Protein AF-A0A077MF38-F1 (afdb_monomer)

Solvent-accessible surface area (backbone atoms only — not comparable to full-atom values): 16585 Å² total; per-residue (Å²): 137,89,87,83,50,56,51,98,85,64,51,77,48,98,66,79,72,38,63,48,71,58,69,74,100,58,89,32,69,46,67,56,93,76,39,80,47,72,80,42,61,47,78,42,36,35,29,48,36,43,97,89,46,70,54,72,79,40,83,44,74,42,70,71,81,86,46,86,64,47,46,37,72,49,67,93,79,56,77,48,60,45,74,28,56,74,94,39,66,48,75,45,70,49,84,80,48,52,71,51,36,20,24,81,86,68,47,80,48,87,77,91,60,74,47,78,46,60,42,57,92,50,48,46,69,57,94,53,40,36,37,36,52,55,67,46,78,36,35,37,31,42,32,41,88,93,50,62,30,54,78,44,72,30,41,32,39,53,41,76,33,45,41,40,59,44,48,85,85,24,44,86,49,84,65,48,75,44,48,42,65,40,77,44,70,42,81,85,64,76,48,59,37,94,89,50,43,73,72,49,36,24,72,57,80,70,83,74,85,73,96,66,95,72,83,87,78,96,73,81,66,49,51,33,38,60,38,75,40,75,75,81,81,81,87,80,91,84,85,84,90,82,91,88,82,88,76,85,68,84,73,78,68,84,75,71,70,40,66,54,46,72,75

Organism: NCBI:txid1193518

Foldseek 3Di:
DDDFDADPVRHTDPFDKAKDWDDDPDPFWDGDPSDIGGPDFDWTWMWIDTPNDIDDIDIDTDDDDWDWDAKAKDDPPPQLEAADAQQDKDKDFQVPIDMFIATPVRHTDDQPDKDKDKFDPQWDDDDRIIMGRDFDKIWIWMDRVPYIYDTDIHGYFYDKAKEAEDAVPWDHDDIDIDGAQDKDFFVVTFTDDPQWDFDAKAWDDDPDDDDDPDDDDDHPHTYIYTDIDGPDDDDDDDDDDDDDDDDPPPPPDDGDGDRIDTD

Structure (mmCIF, N/CA/C/O backbone):
data_AF-A0A077MF38-F1
#
_entry.id   AF-A0A077MF38-F1
#
loop_
_atom_site.group_PDB
_atom_site.id
_atom_site.type_symbol
_atom_site.label_atom_id
_atom_site.label_alt_id
_atom_site.label_comp_id
_atom_site.label_asym_id
_atom_site.label_entity_id
_atom_site.label_seq_id
_atom_site.pdbx_PDB_ins_code
_atom_site.Cartn_x
_atom_site.Cartn_y
_atom_site.Cartn_z
_atom_site.occupancy
_atom_site.B_iso_or_equiv
_atom_site.auth_seq_id
_atom_site.auth_comp_id
_atom_site.auth_asym_id
_atom_site.auth_atom_id
_atom_site.pdbx_PDB_model_num
ATOM 1 N N . MET A 1 1 ? 18.496 -9.555 -38.451 1.00 49.81 1 MET A N 1
ATOM 2 C CA . MET A 1 1 ? 18.050 -9.665 -39.856 1.00 49.81 1 MET A CA 1
ATOM 3 C C . MET A 1 1 ? 18.786 -10.825 -40.486 1.00 49.81 1 MET A C 1
ATOM 5 O O . MET A 1 1 ? 19.959 -10.991 -40.184 1.00 49.81 1 MET A O 1
ATOM 9 N N . HIS A 1 2 ? 18.107 -11.611 -41.314 1.00 53.41 2 HIS A N 1
ATOM 10 C CA . HIS A 1 2 ? 18.725 -12.654 -42.127 1.00 53.41 2 HIS A CA 1
ATOM 11 C C . HIS A 1 2 ? 18.764 -12.131 -43.565 1.00 53.41 2 HIS A C 1
ATOM 13 O O . HIS A 1 2 ? 17.714 -11.777 -44.099 1.00 53.41 2 HIS A O 1
ATOM 19 N N . ALA A 1 3 ? 19.952 -11.996 -44.152 1.00 58.69 3 ALA A N 1
ATOM 20 C CA . ALA A 1 3 ? 20.107 -11.600 -45.549 1.00 58.69 3 ALA A CA 1
ATOM 21 C C . ALA A 1 3 ? 20.375 -12.847 -46.390 1.00 58.69 3 ALA A C 1
ATOM 23 O O . ALA A 1 3 ? 21.130 -13.721 -45.973 1.00 58.69 3 ALA A O 1
ATOM 24 N N . VAL A 1 4 ? 19.740 -12.922 -47.556 1.00 66.62 4 VAL A N 1
ATOM 25 C CA . VAL A 1 4 ? 19.906 -14.012 -48.519 1.00 66.62 4 VAL A CA 1
ATOM 26 C C . VAL A 1 4 ? 20.393 -13.391 -49.822 1.00 66.62 4 VAL A C 1
ATOM 28 O O . VAL A 1 4 ? 19.801 -12.420 -50.291 1.00 66.62 4 VAL A O 1
ATOM 31 N N . ALA A 1 5 ? 21.485 -13.917 -50.372 1.00 65.31 5 ALA A N 1
ATOM 32 C CA . ALA A 1 5 ? 21.964 -13.559 -51.701 1.00 65.31 5 ALA A CA 1
ATOM 33 C C . ALA A 1 5 ? 21.451 -14.598 -52.699 1.00 65.31 5 ALA A C 1
ATOM 35 O O . ALA A 1 5 ? 21.546 -15.790 -52.418 1.00 65.31 5 ALA A O 1
ATOM 36 N N . SER A 1 6 ? 20.935 -14.157 -53.844 1.00 75.56 6 SER A N 1
ATOM 37 C CA . SER A 1 6 ? 20.492 -15.039 -54.927 1.00 75.56 6 SER A CA 1
ATOM 38 C C . SER A 1 6 ? 21.132 -14.628 -56.249 1.00 75.56 6 SER A C 1
ATOM 40 O O . SER A 1 6 ? 21.409 -13.446 -56.460 1.00 75.56 6 SER A O 1
ATOM 42 N N . ASP A 1 7 ? 21.371 -15.595 -57.132 1.00 70.50 7 ASP A N 1
ATOM 43 C CA . ASP A 1 7 ? 21.821 -15.330 -58.498 1.00 70.50 7 ASP A CA 1
ATOM 44 C C . ASP A 1 7 ? 20.666 -14.861 -59.410 1.00 70.50 7 ASP A C 1
ATOM 46 O O . ASP A 1 7 ? 19.518 -14.714 -58.981 1.00 70.50 7 ASP A O 1
ATOM 50 N N . LEU A 1 8 ? 20.960 -14.636 -60.697 1.00 67.19 8 LEU A N 1
ATOM 51 C CA . 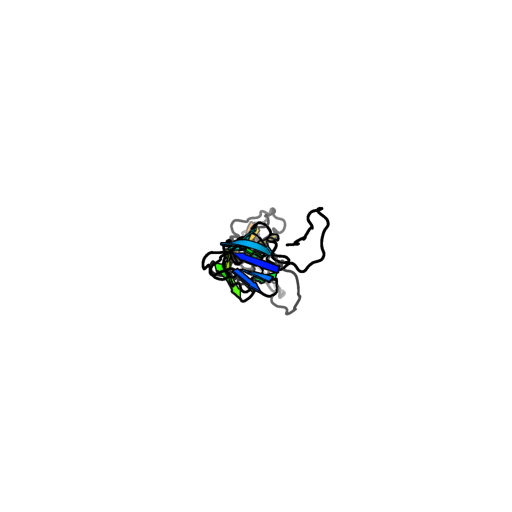LEU A 1 8 ? 19.981 -14.179 -61.696 1.00 67.19 8 LEU A CA 1
ATOM 52 C C . LEU A 1 8 ? 18.849 -15.188 -61.971 1.00 67.19 8 LEU A C 1
ATOM 54 O O . LEU A 1 8 ? 17.863 -14.833 -62.611 1.00 67.19 8 LEU A O 1
ATOM 58 N N . THR A 1 9 ? 18.983 -16.428 -61.500 1.00 70.12 9 THR A N 1
ATOM 59 C CA . THR A 1 9 ? 17.971 -17.489 -61.613 1.00 70.12 9 THR A CA 1
ATOM 60 C C . THR A 1 9 ? 17.141 -17.648 -60.336 1.00 70.12 9 THR A C 1
ATOM 62 O O . THR A 1 9 ? 16.179 -18.414 -60.318 1.00 70.12 9 THR A O 1
ATOM 65 N N . GLY A 1 10 ? 17.476 -16.902 -59.276 1.00 69.25 10 GLY A N 1
ATOM 66 C CA . GLY A 1 10 ? 16.799 -16.937 -57.980 1.00 69.25 10 GLY A CA 1
ATOM 67 C C . GLY A 1 10 ? 17.365 -17.970 -57.000 1.00 69.25 10 GLY A C 1
ATOM 68 O O . GLY A 1 10 ? 16.875 -18.057 -55.873 1.00 69.25 10 GLY A O 1
ATOM 69 N N . LEU A 1 11 ? 18.405 -18.719 -57.379 1.00 72.38 11 LEU A N 1
ATOM 70 C CA . LEU A 1 11 ? 19.053 -19.692 -56.499 1.00 72.38 11 LEU A CA 1
ATOM 71 C C . LEU A 1 11 ? 19.893 -18.978 -55.442 1.00 72.38 11 LEU A C 1
ATOM 73 O O . LEU A 1 11 ? 20.658 -18.069 -55.760 1.00 72.38 11 LEU A O 1
ATOM 77 N N . GLN A 1 12 ? 19.752 -19.394 -54.180 1.00 75.06 12 GLN A N 1
ATOM 78 C CA . GLN A 1 12 ? 20.529 -18.845 -53.073 1.00 75.06 12 GLN A CA 1
ATOM 79 C C . GLN A 1 12 ? 22.014 -19.180 -53.246 1.00 75.06 12 GLN A C 1
ATOM 81 O O . GLN A 1 12 ? 22.383 -20.334 -53.453 1.00 75.06 12 GLN A O 1
ATOM 86 N N . VAL A 1 13 ? 22.864 -18.169 -53.104 1.00 68.81 13 VAL A N 1
ATOM 87 C CA . VAL A 1 13 ? 24.317 -18.291 -53.192 1.00 68.81 13 VAL A CA 1
ATOM 88 C C . VAL A 1 13 ? 24.911 -18.117 -51.796 1.00 68.81 13 VAL A C 1
ATOM 90 O O . VAL A 1 13 ? 24.591 -17.159 -51.091 1.00 68.81 13 VAL A O 1
ATOM 93 N N . ASP A 1 14 ? 25.788 -19.037 -51.394 1.00 72.88 14 ASP A N 1
ATOM 94 C CA . ASP A 1 14 ? 26.503 -18.974 -50.117 1.00 72.88 14 ASP A CA 1
ATOM 95 C C . ASP A 1 14 ? 27.741 -18.071 -50.248 1.00 72.88 14 ASP A C 1
ATOM 97 O O . ASP A 1 14 ? 28.833 -18.511 -50.614 1.00 72.88 14 ASP A O 1
ATOM 101 N N . ARG A 1 15 ? 27.544 -16.761 -50.054 1.00 70.88 15 ARG A N 1
ATOM 102 C CA . ARG A 1 15 ? 28.607 -15.743 -50.084 1.00 70.88 15 ARG A CA 1
ATOM 103 C C . ARG A 1 15 ? 28.513 -14.800 -48.894 1.00 70.88 15 ARG A C 1
ATOM 105 O O . ARG A 1 15 ? 27.433 -14.549 -48.362 1.00 70.88 15 ARG A O 1
ATOM 112 N N . GLN A 1 16 ? 29.657 -14.243 -48.494 1.00 71.00 16 GLN A N 1
ATOM 113 C CA . GLN A 1 16 ? 29.735 -13.339 -47.351 1.00 71.00 16 GLN A CA 1
ATOM 114 C C . GLN A 1 16 ? 28.983 -12.032 -47.637 1.00 71.00 16 GLN A C 1
ATOM 116 O O . GLN A 1 16 ? 29.411 -11.199 -48.435 1.00 71.00 16 GLN A O 1
ATOM 121 N N . VAL A 1 17 ? 27.865 -11.840 -46.940 1.00 72.81 17 VAL A N 1
ATOM 122 C CA . VAL A 1 17 ? 27.103 -10.591 -46.966 1.00 72.81 17 VAL A CA 1
ATOM 123 C C . VAL A 1 17 ? 27.760 -9.573 -46.043 1.00 72.81 17 VAL A C 1
ATOM 125 O O . VAL A 1 17 ? 27.928 -9.841 -44.853 1.00 72.81 17 VAL A O 1
ATOM 128 N N . THR A 1 18 ? 28.090 -8.400 -46.584 1.00 75.38 18 THR A N 1
ATOM 129 C CA . THR A 1 18 ? 28.560 -7.233 -45.821 1.00 75.38 18 THR A CA 1
ATOM 130 C C . THR A 1 18 ? 27.462 -6.176 -45.726 1.00 75.38 18 THR A C 1
ATOM 132 O O . THR A 1 18 ? 26.627 -6.068 -46.620 1.00 75.38 18 THR A O 1
ATOM 135 N N . TRP A 1 19 ? 27.423 -5.387 -44.653 1.00 73.94 19 TRP A N 1
ATOM 136 C CA . TRP A 1 19 ? 26.438 -4.311 -44.491 1.00 73.94 19 TRP A CA 1
ATOM 137 C C . TRP A 1 19 ? 27.053 -2.928 -44.720 1.00 73.94 19 TRP A C 1
ATOM 139 O O . TRP A 1 19 ? 28.199 -2.667 -44.361 1.00 73.94 19 TRP A O 1
ATOM 149 N N . GLN A 1 20 ? 26.259 -2.016 -45.273 1.00 76.19 20 GLN A N 1
ATOM 150 C CA . GLN A 1 20 ? 26.540 -0.584 -45.325 1.00 76.19 20 GLN A CA 1
ATOM 151 C C . GLN A 1 20 ? 25.413 0.183 -44.629 1.00 76.19 20 GLN A C 1
ATOM 153 O O . GLN A 1 20 ? 24.241 -0.173 -44.759 1.00 76.19 20 GLN A O 1
ATOM 158 N N . ALA A 1 21 ? 25.766 1.256 -43.925 1.00 65.38 21 ALA A N 1
ATOM 159 C CA . ALA A 1 21 ? 24.822 2.243 -43.413 1.00 65.38 21 ALA A CA 1
ATOM 160 C C . ALA A 1 21 ? 24.967 3.546 -44.210 1.00 65.38 21 ALA A C 1
ATOM 162 O O . ALA A 1 21 ? 26.088 3.961 -44.503 1.00 65.38 21 ALA A O 1
ATOM 163 N N . GLN A 1 22 ? 23.847 4.185 -44.550 1.00 64.00 22 GLN A N 1
ATOM 164 C CA . GLN A 1 22 ? 23.818 5.554 -45.060 1.00 64.00 22 GLN A CA 1
ATOM 165 C C . GLN A 1 22 ? 23.230 6.475 -44.001 1.00 64.00 22 GLN A C 1
ATOM 167 O O . GLN A 1 22 ? 22.179 6.190 -43.433 1.00 64.00 22 GLN A O 1
ATOM 172 N N . GLU A 1 23 ? 23.847 7.641 -43.881 1.00 51.25 23 GLU A N 1
ATOM 173 C CA . GLU A 1 23 ? 23.154 8.923 -43.851 1.00 51.25 23 GLU A CA 1
ATOM 174 C C . GLU A 1 23 ? 24.184 9.990 -44.267 1.00 51.25 23 GLU A C 1
ATOM 176 O O . GLU A 1 23 ? 25.395 9.796 -44.156 1.00 51.25 23 GLU A O 1
ATOM 181 N N . LEU A 1 24 ? 23.724 11.123 -44.788 1.00 47.66 24 LEU A N 1
ATOM 182 C CA . LEU A 1 24 ? 24.470 12.390 -44.711 1.00 47.66 24 LEU A CA 1
ATOM 183 C C . LEU A 1 24 ? 25.119 12.527 -43.320 1.00 47.66 24 LEU A C 1
ATOM 185 O O . LEU A 1 24 ? 24.494 12.035 -42.399 1.00 47.66 24 LEU A O 1
ATOM 189 N N . PRO A 1 25 ? 26.277 13.189 -43.121 1.00 50.66 25 PRO A N 1
ATOM 190 C CA . PRO A 1 25 ? 27.076 13.159 -41.880 1.00 50.66 25 PRO A CA 1
ATOM 191 C C . PRO A 1 25 ? 26.229 13.103 -40.593 1.00 50.66 25 PRO A C 1
ATOM 193 O O . PRO A 1 25 ? 25.856 14.126 -40.025 1.00 50.66 25 PRO A O 1
ATOM 196 N N . SER A 1 26 ? 25.892 11.890 -40.157 1.00 50.62 26 SER A N 1
ATOM 197 C CA . SER A 1 26 ? 24.874 11.629 -39.144 1.00 50.62 26 SER A CA 1
ATOM 198 C C . SER A 1 26 ? 25.527 10.850 -38.026 1.00 50.62 26 SER A C 1
ATOM 200 O O . SER A 1 26 ? 25.924 9.687 -38.147 1.00 50.62 26 SER A O 1
ATOM 202 N N . THR A 1 27 ? 25.663 11.512 -36.900 1.00 69.38 27 THR A N 1
ATOM 203 C CA . THR A 1 27 ? 26.054 10.885 -35.652 1.00 69.38 27 THR A CA 1
ATOM 204 C C . THR A 1 27 ? 24.954 9.899 -35.234 1.00 69.38 27 THR A C 1
ATOM 206 O O . THR A 1 27 ? 23.809 10.301 -35.058 1.00 69.38 27 THR A O 1
ATOM 209 N N . GLY A 1 28 ? 25.252 8.601 -35.079 1.00 74.88 28 GLY A N 1
ATOM 210 C CA . GLY A 1 28 ? 24.252 7.676 -34.517 1.00 74.88 28 GLY A CA 1
ATOM 211 C C . GLY A 1 28 ? 24.214 6.235 -35.016 1.00 74.88 28 GLY A C 1
ATOM 212 O O . GLY A 1 28 ? 23.585 5.421 -34.344 1.00 74.88 28 GLY A O 1
ATOM 213 N N . ILE A 1 29 ? 24.858 5.893 -36.137 1.00 84.44 29 ILE A N 1
ATOM 214 C CA . ILE A 1 29 ? 24.908 4.520 -36.668 1.00 84.44 29 ILE A CA 1
ATOM 215 C C . ILE A 1 29 ? 26.329 4.145 -37.092 1.00 84.44 29 ILE A C 1
ATOM 217 O O . ILE A 1 29 ? 27.055 4.952 -37.666 1.00 84.44 29 ILE A O 1
ATOM 221 N N . GLN A 1 30 ? 26.738 2.916 -36.791 1.00 83.38 30 GLN A N 1
ATOM 222 C CA . GLN A 1 30 ? 28.034 2.363 -37.170 1.00 83.38 30 GLN A CA 1
ATOM 223 C C . GLN A 1 30 ? 27.857 0.950 -37.715 1.00 83.38 30 GLN A C 1
ATOM 225 O O . GLN A 1 30 ? 27.059 0.174 -37.187 1.00 83.38 30 GLN A O 1
ATOM 230 N N . VAL A 1 31 ? 28.634 0.610 -38.744 1.00 83.44 31 VAL A N 1
ATOM 231 C CA . VAL A 1 31 ? 28.798 -0.768 -39.208 1.00 83.44 31 VAL A CA 1
ATOM 232 C C . VAL A 1 31 ? 30.264 -1.133 -39.072 1.00 83.44 31 VAL A C 1
ATOM 234 O O . VAL A 1 31 ? 31.121 -0.529 -39.711 1.00 83.44 31 VAL A O 1
ATOM 237 N N . PHE A 1 32 ? 30.549 -2.100 -38.212 1.00 79.25 32 PHE A N 1
ATOM 238 C CA . PHE A 1 32 ? 31.891 -2.626 -37.995 1.00 79.25 32 PHE A CA 1
ATOM 239 C C . PHE A 1 32 ? 31.783 -4.136 -37.820 1.00 79.25 32 PHE A C 1
ATOM 241 O O . PHE A 1 32 ? 30.876 -4.593 -37.130 1.00 79.25 32 PHE A O 1
ATOM 248 N N . ASP A 1 33 ? 32.666 -4.898 -38.467 1.00 81.88 33 ASP A N 1
ATOM 249 C CA . ASP A 1 33 ? 32.675 -6.368 -38.402 1.00 81.88 33 ASP A CA 1
ATOM 250 C C . ASP A 1 33 ? 31.291 -6.997 -38.667 1.00 81.88 33 ASP A C 1
ATOM 252 O O . ASP A 1 33 ? 30.748 -7.778 -37.889 1.00 81.88 33 ASP A O 1
ATOM 256 N N . ASN A 1 34 ? 30.645 -6.543 -39.746 1.00 79.38 34 ASN A N 1
ATOM 257 C CA . ASN A 1 34 ? 29.298 -6.956 -40.151 1.00 79.38 34 ASN A CA 1
ATOM 258 C C . ASN A 1 34 ? 28.182 -6.738 -39.102 1.00 79.38 34 ASN A C 1
ATOM 260 O O . ASN A 1 34 ? 27.071 -7.251 -39.250 1.00 79.38 34 ASN A O 1
ATOM 264 N N . LYS A 1 35 ? 28.450 -5.951 -38.054 1.00 79.81 35 LYS A N 1
ATOM 265 C CA . LYS A 1 35 ? 27.518 -5.630 -36.976 1.00 79.81 35 LYS A CA 1
ATOM 266 C C . LYS A 1 35 ? 27.074 -4.178 -37.072 1.00 79.81 35 LYS A C 1
ATOM 268 O O . LYS A 1 35 ? 27.882 -3.253 -37.032 1.00 79.81 35 LYS A O 1
ATOM 273 N N . ILE A 1 36 ? 25.762 -3.987 -37.138 1.00 83.88 36 ILE A N 1
ATOM 274 C CA . ILE A 1 36 ? 25.131 -2.667 -37.120 1.00 83.88 36 ILE A CA 1
ATOM 275 C C . ILE A 1 36 ? 24.902 -2.261 -35.658 1.00 83.88 36 ILE A C 1
ATOM 277 O O . ILE A 1 36 ? 24.266 -2.995 -34.901 1.00 83.88 36 ILE A O 1
ATOM 281 N N . THR A 1 37 ? 25.417 -1.099 -35.256 1.00 83.94 37 THR A N 1
ATOM 282 C CA . THR A 1 37 ? 25.250 -0.528 -33.911 1.00 83.94 37 THR A CA 1
ATOM 283 C C . THR A 1 37 ? 24.635 0.863 -34.006 1.00 83.94 37 THR A C 1
ATOM 285 O O . THR A 1 37 ? 25.089 1.686 -34.797 1.00 83.94 37 THR A O 1
ATOM 288 N N . PHE A 1 38 ? 23.633 1.137 -33.170 1.00 84.56 38 PHE A N 1
ATOM 289 C CA . PHE A 1 38 ? 22.981 2.443 -33.069 1.00 84.56 38 PHE A CA 1
ATOM 290 C C . PHE A 1 38 ? 23.360 3.112 -31.744 1.00 84.56 38 PHE A C 1
ATOM 292 O O . PHE A 1 38 ? 23.225 2.507 -30.681 1.00 84.56 38 PHE A O 1
ATOM 299 N N . THR A 1 39 ? 23.822 4.357 -31.795 1.00 83.75 39 THR A N 1
ATOM 300 C CA . THR A 1 39 ? 24.206 5.168 -30.626 1.00 83.75 39 THR A CA 1
ATOM 301 C C . THR A 1 39 ? 23.249 6.335 -30.375 1.00 83.75 39 THR A C 1
ATOM 303 O O . THR A 1 39 ? 23.282 6.933 -29.299 1.00 83.75 39 THR A O 1
ATOM 306 N N . ALA A 1 40 ? 22.348 6.619 -31.319 1.00 81.81 40 ALA A N 1
ATOM 307 C CA . ALA A 1 40 ? 21.282 7.605 -31.185 1.00 81.81 40 ALA A CA 1
ATOM 308 C C . ALA A 1 40 ? 19.925 7.006 -31.583 1.00 81.81 40 ALA A C 1
ATOM 310 O O . ALA A 1 40 ? 19.848 6.060 -32.365 1.00 81.81 40 ALA A O 1
ATOM 311 N N . ARG A 1 41 ? 18.839 7.573 -31.042 1.00 84.56 41 ARG A N 1
ATOM 312 C CA . ARG A 1 41 ? 17.482 7.285 -31.530 1.00 84.56 41 ARG A CA 1
ATOM 313 C C . ARG A 1 41 ? 17.296 7.930 -32.903 1.00 84.56 41 ARG A C 1
ATOM 315 O O . ARG A 1 41 ? 17.764 9.048 -33.105 1.00 84.56 41 ARG A O 1
ATOM 322 N N . GLY A 1 42 ? 16.555 7.289 -33.791 1.00 83.25 42 GLY A N 1
ATOM 323 C CA . GLY A 1 42 ? 16.320 7.821 -35.131 1.00 83.25 42 GLY A CA 1
ATOM 324 C C . GLY A 1 42 ? 15.926 6.735 -36.114 1.00 83.25 42 GLY A C 1
ATOM 325 O O . GLY A 1 42 ? 15.899 5.555 -35.766 1.00 83.25 42 GLY A O 1
ATOM 326 N N . THR A 1 43 ? 15.612 7.146 -37.335 1.00 85.81 43 THR A N 1
ATOM 327 C CA . THR A 1 43 ? 15.421 6.230 -38.458 1.00 85.81 43 THR A CA 1
ATOM 328 C C . THR A 1 43 ? 16.658 6.303 -39.330 1.00 85.81 43 THR A C 1
ATOM 330 O O . THR A 1 43 ? 16.982 7.364 -39.841 1.00 85.81 43 THR A O 1
ATOM 333 N N . PHE A 1 44 ? 17.320 5.169 -39.503 1.00 86.00 44 PHE A N 1
ATOM 334 C CA . PHE A 1 44 ? 18.534 5.027 -40.292 1.00 86.00 44 PHE A CA 1
ATOM 335 C C . PHE A 1 44 ? 18.262 4.137 -41.497 1.00 86.00 44 PHE A C 1
ATOM 337 O O . PHE A 1 44 ? 17.313 3.353 -41.485 1.00 86.00 44 PHE A O 1
ATOM 344 N N . HIS A 1 45 ? 19.112 4.207 -42.515 1.00 86.12 45 HIS A N 1
ATOM 345 C CA . HIS A 1 45 ? 19.001 3.344 -43.687 1.00 86.12 45 HIS A CA 1
ATOM 346 C C . HIS A 1 45 ? 20.213 2.417 -43.774 1.00 86.12 45 HIS A C 1
ATOM 348 O O . HIS A 1 45 ? 21.360 2.855 -43.673 1.00 86.12 45 HIS A O 1
ATOM 354 N N . VAL A 1 46 ? 19.960 1.122 -43.959 1.00 86.81 46 VAL A N 1
ATOM 355 C CA . VAL A 1 46 ? 21.000 0.095 -44.118 1.00 86.81 46 VAL A CA 1
ATOM 356 C C . VAL A 1 46 ? 20.749 -0.726 -45.374 1.00 86.81 46 VAL A C 1
ATOM 358 O O . VAL A 1 46 ? 19.607 -0.879 -45.802 1.00 86.81 46 VAL A O 1
ATOM 361 N N . ARG A 1 47 ? 21.811 -1.263 -45.972 1.00 87.06 47 ARG A N 1
ATOM 362 C CA . ARG A 1 47 ? 21.719 -2.195 -47.101 1.00 87.06 47 ARG A CA 1
ATOM 363 C C . ARG A 1 47 ? 22.804 -3.257 -47.018 1.00 87.06 47 ARG A C 1
ATOM 365 O O . ARG A 1 47 ? 23.903 -2.993 -46.532 1.00 87.06 47 ARG A O 1
ATOM 372 N N . ALA A 1 48 ? 22.491 -4.441 -47.515 1.00 86.25 48 ALA A N 1
ATOM 373 C CA . ALA A 1 48 ? 23.445 -5.515 -47.746 1.00 86.25 48 ALA A CA 1
ATOM 374 C C . ALA A 1 48 ? 24.217 -5.298 -49.059 1.00 86.25 48 ALA A C 1
ATOM 376 O O . ALA A 1 48 ? 23.661 -4.765 -50.029 1.00 86.25 48 ALA A O 1
ATOM 377 N N . VAL A 1 49 ? 25.473 -5.746 -49.071 1.00 84.38 49 VAL A N 1
ATOM 378 C CA . VAL A 1 49 ? 26.416 -5.717 -50.192 1.00 84.38 49 VAL A CA 1
ATOM 379 C C . VAL A 1 49 ? 27.120 -7.068 -50.307 1.00 84.38 49 VAL A C 1
ATOM 381 O O . VAL A 1 49 ? 27.683 -7.566 -49.329 1.00 84.38 4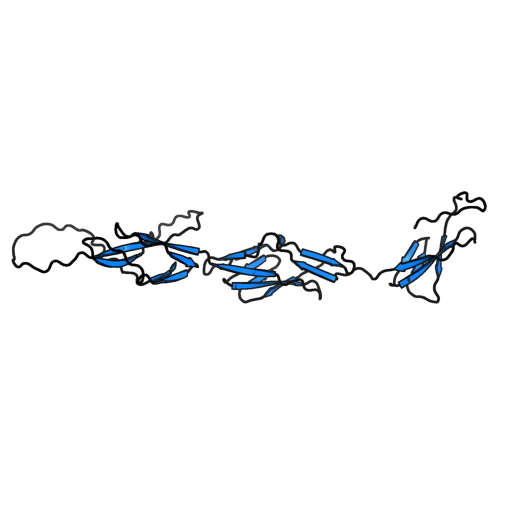9 VAL A O 1
ATOM 384 N N . VAL A 1 50 ? 27.105 -7.644 -51.509 1.00 84.00 50 VAL A N 1
ATOM 385 C CA . VAL A 1 50 ? 27.788 -8.902 -51.859 1.00 84.00 50 VAL A CA 1
ATOM 386 C C . VAL A 1 50 ? 28.496 -8.693 -53.188 1.00 84.00 50 VAL A C 1
ATOM 388 O O . VAL A 1 50 ? 27.836 -8.373 -54.169 1.00 84.00 50 VAL A O 1
ATOM 391 N N . ASP A 1 51 ? 29.822 -8.833 -53.232 1.00 81.19 51 ASP A N 1
ATOM 392 C CA . ASP A 1 51 ? 30.624 -8.722 -54.465 1.00 81.19 51 ASP A CA 1
ATOM 393 C C . ASP A 1 51 ? 30.321 -7.474 -55.326 1.00 81.19 51 ASP A C 1
ATOM 395 O O . ASP A 1 51 ? 30.307 -7.525 -56.553 1.00 81.19 51 ASP A O 1
ATOM 399 N N . GLY A 1 52 ? 30.031 -6.335 -54.686 1.00 79.00 52 GLY A N 1
ATOM 400 C CA . GLY A 1 52 ? 29.676 -5.087 -55.376 1.00 79.00 52 GLY A CA 1
ATOM 401 C C . GLY A 1 52 ? 28.217 -4.987 -55.842 1.00 79.00 52 GLY A C 1
ATOM 402 O O . GLY A 1 52 ? 27.826 -3.954 -56.382 1.00 79.00 52 GLY A O 1
ATOM 403 N N . VAL A 1 53 ? 27.395 -6.009 -55.592 1.00 82.50 53 VAL A N 1
ATOM 404 C CA . VAL A 1 53 ? 25.938 -5.982 -55.769 1.00 82.50 53 VAL A CA 1
ATOM 405 C C . VAL A 1 53 ? 25.283 -5.432 -54.506 1.00 82.50 53 VAL A C 1
ATOM 407 O O . VAL A 1 53 ? 25.554 -5.891 -53.396 1.00 82.50 53 VAL A O 1
ATOM 410 N N . TYR A 1 54 ? 24.400 -4.450 -54.681 1.00 85.88 54 TYR A N 1
ATOM 411 C CA . TYR A 1 54 ? 23.711 -3.757 -53.596 1.00 85.88 54 TYR A CA 1
ATOM 412 C C . TYR A 1 54 ? 22.245 -4.172 -53.531 1.00 85.88 54 TYR A C 1
ATOM 414 O O . TYR A 1 54 ? 21.538 -4.159 -54.537 1.00 85.88 54 TYR A O 1
ATOM 422 N N . SER A 1 55 ? 21.769 -4.461 -52.327 1.00 86.88 55 SER A N 1
ATOM 423 C CA . SER A 1 55 ? 20.328 -4.523 -52.059 1.00 86.88 55 SER A CA 1
ATOM 424 C C . SER A 1 55 ? 19.696 -3.118 -52.021 1.00 86.88 55 SER A C 1
ATOM 426 O O . SER A 1 55 ? 20.415 -2.116 -51.885 1.00 86.88 55 SER A O 1
ATOM 428 N N . PRO A 1 56 ? 18.353 -3.016 -52.104 1.00 88.44 56 PRO A N 1
ATOM 429 C CA . PRO A 1 56 ? 17.642 -1.789 -51.764 1.00 88.44 56 PRO A CA 1
ATOM 430 C C . PRO A 1 56 ? 17.949 -1.324 -50.335 1.00 88.44 56 PRO A C 1
ATOM 432 O O . PRO A 1 56 ? 18.236 -2.129 -49.448 1.00 88.44 56 PRO A O 1
ATOM 435 N N . TRP A 1 57 ? 17.840 -0.018 -50.097 1.00 86.69 57 TRP A N 1
ATOM 436 C CA . TRP A 1 57 ? 17.912 0.529 -48.745 1.00 86.69 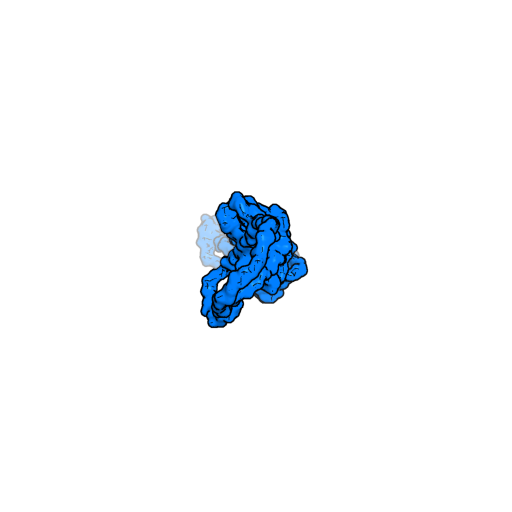57 TRP A CA 1
ATOM 437 C C . TRP A 1 57 ? 16.706 0.098 -47.915 1.00 86.69 57 TRP A C 1
ATOM 439 O O . TRP A 1 57 ? 15.562 0.195 -48.358 1.00 86.69 57 TRP A O 1
ATOM 449 N N . VAL A 1 58 ? 16.970 -0.320 -46.681 1.00 85.44 58 VAL A N 1
ATOM 450 C CA . VAL A 1 58 ? 15.954 -0.672 -45.690 1.00 85.44 58 VAL A CA 1
ATOM 451 C C . VAL A 1 58 ? 16.017 0.330 -44.545 1.00 85.44 58 VAL A C 1
ATOM 453 O O . VAL A 1 58 ? 17.085 0.567 -43.978 1.00 85.44 58 VAL A O 1
ATOM 456 N N . ALA A 1 59 ? 14.869 0.908 -44.197 1.00 86.12 59 ALA A N 1
ATOM 457 C CA . ALA A 1 59 ? 14.740 1.778 -43.036 1.00 86.12 59 ALA A CA 1
ATOM 458 C C . ALA A 1 59 ? 14.735 0.956 -41.735 1.00 86.12 59 ALA A C 1
ATOM 460 O O . ALA A 1 59 ? 14.023 -0.042 -41.615 1.00 86.12 59 ALA A O 1
ATOM 461 N N . VAL A 1 60 ? 15.507 1.397 -40.742 1.00 85.88 60 VAL A N 1
ATOM 462 C CA . VAL A 1 60 ? 15.597 0.798 -39.407 1.00 85.88 60 VAL A CA 1
ATOM 463 C C . VAL A 1 60 ? 15.454 1.889 -38.362 1.00 85.88 60 VAL A C 1
ATOM 465 O O . VAL A 1 60 ? 16.232 2.839 -38.333 1.00 85.88 60 VAL A O 1
ATOM 468 N N . THR A 1 61 ? 14.477 1.747 -37.473 1.00 85.50 61 THR A N 1
ATOM 469 C CA . THR A 1 61 ? 14.224 2.729 -36.417 1.00 85.50 61 THR A CA 1
ATOM 470 C C . THR A 1 61 ? 14.834 2.272 -35.096 1.00 85.50 61 THR A C 1
ATOM 472 O O . THR A 1 61 ? 14.388 1.293 -34.498 1.00 85.50 61 THR A O 1
ATOM 475 N N . ALA A 1 62 ? 15.833 3.006 -34.608 1.00 87.12 62 ALA A N 1
ATOM 476 C CA . ALA A 1 62 ? 16.356 2.846 -33.258 1.00 87.12 62 ALA A CA 1
ATOM 477 C C . ALA A 1 62 ? 15.486 3.636 -32.270 1.00 87.12 62 ALA A C 1
ATOM 479 O O . ALA A 1 62 ? 15.404 4.868 -32.323 1.00 87.12 62 ALA A O 1
ATOM 480 N N . LEU A 1 63 ? 14.828 2.923 -31.356 1.00 87.12 63 LEU A N 1
ATOM 481 C CA . LEU A 1 63 ? 13.987 3.529 -30.325 1.00 87.12 63 LEU A CA 1
ATOM 482 C C . LEU A 1 63 ? 14.833 4.138 -29.186 1.00 87.12 63 LEU A C 1
ATOM 484 O O . LEU A 1 63 ? 15.961 3.703 -28.947 1.00 87.12 63 LEU A O 1
ATOM 488 N N . PRO A 1 64 ? 14.307 5.145 -28.459 1.00 87.69 64 PRO A N 1
ATOM 489 C CA . PRO A 1 64 ? 14.954 5.674 -27.260 1.00 87.69 64 PRO A CA 1
ATOM 490 C C . PRO A 1 64 ? 15.399 4.589 -26.263 1.00 87.69 64 PRO A C 1
ATOM 492 O O . PRO A 1 64 ? 14.694 3.610 -26.026 1.00 87.69 64 PRO A O 1
ATOM 495 N N . LYS A 1 65 ? 16.542 4.806 -25.599 1.00 86.50 65 LYS A N 1
ATOM 496 C CA . LYS A 1 65 ? 17.020 3.923 -24.523 1.00 86.50 65 LYS A CA 1
ATOM 497 C C . LYS A 1 65 ? 15.935 3.736 -23.451 1.00 86.50 65 LYS A C 1
ATOM 499 O O . LYS A 1 65 ? 15.328 4.714 -23.006 1.00 86.50 65 LYS A O 1
ATOM 504 N N . ARG A 1 66 ? 15.705 2.487 -23.033 1.00 90.19 66 ARG A N 1
ATOM 505 C CA . ARG A 1 66 ? 14.731 2.124 -21.990 1.00 90.19 66 ARG A CA 1
ATOM 506 C C . ARG A 1 66 ? 15.077 2.804 -20.662 1.00 90.19 66 ARG A C 1
ATOM 508 O O . ARG A 1 66 ? 16.242 2.840 -20.262 1.00 90.19 66 ARG A O 1
ATOM 515 N N . ARG A 1 67 ? 14.070 3.367 -19.999 1.00 91.81 67 ARG A N 1
ATOM 516 C CA . ARG A 1 67 ? 14.158 3.991 -18.673 1.00 91.81 67 ARG A CA 1
ATOM 517 C C . ARG A 1 67 ? 12.860 3.757 -17.915 1.00 91.81 67 ARG A C 1
ATOM 519 O O . ARG A 1 67 ? 11.807 3.659 -18.536 1.00 91.81 67 ARG A O 1
ATOM 526 N N . LEU A 1 68 ? 12.919 3.750 -16.585 1.00 96.06 68 LEU A N 1
ATOM 527 C CA . LEU A 1 68 ? 11.717 3.691 -15.755 1.00 96.06 68 LEU A CA 1
ATOM 528 C C . LEU A 1 68 ? 10.756 4.830 -16.131 1.00 96.06 68 LEU A C 1
ATOM 530 O O . LEU A 1 68 ? 11.151 5.998 -16.144 1.00 96.06 68 LEU A O 1
ATOM 534 N N . ALA A 1 69 ? 9.507 4.485 -16.433 1.00 95.69 69 ALA A N 1
ATOM 535 C CA . ALA A 1 69 ? 8.473 5.447 -16.808 1.00 95.69 69 ALA A CA 1
ATOM 536 C C . ALA A 1 69 ? 7.244 5.376 -15.899 1.00 95.69 69 ALA A C 1
ATOM 538 O O . ALA A 1 69 ? 6.591 6.394 -15.684 1.00 95.69 69 ALA A O 1
ATOM 539 N N . SER A 1 70 ? 6.936 4.205 -15.337 1.00 96.94 70 SER A N 1
ATOM 540 C CA . SER A 1 70 ? 5.829 4.047 -14.393 1.00 96.94 70 SER A CA 1
ATOM 541 C C . SER A 1 70 ? 6.202 3.147 -13.222 1.00 96.94 70 SER A C 1
ATOM 543 O O . SER A 1 70 ? 6.984 2.206 -13.362 1.00 96.94 70 SER A O 1
ATOM 545 N N . LEU A 1 71 ? 5.623 3.460 -12.065 1.00 97.44 71 LEU A N 1
ATOM 546 C CA . LEU A 1 71 ? 5.799 2.739 -10.814 1.00 97.44 71 LEU A CA 1
ATOM 547 C C . LEU A 1 71 ? 4.438 2.613 -10.130 1.00 97.44 71 LEU A C 1
ATOM 549 O O . LEU A 1 71 ? 3.714 3.601 -10.008 1.00 97.44 71 LEU A O 1
ATOM 553 N N . ALA A 1 72 ? 4.090 1.420 -9.664 1.00 96.38 72 ALA A N 1
ATOM 554 C CA . ALA A 1 72 ? 2.838 1.168 -8.969 1.00 96.38 72 ALA A CA 1
ATOM 555 C C . ALA A 1 72 ? 3.035 0.176 -7.822 1.00 96.38 72 ALA A C 1
ATOM 557 O O . ALA A 1 72 ? 3.713 -0.836 -7.968 1.00 96.38 72 ALA A O 1
ATOM 558 N N . ILE A 1 73 ? 2.404 0.459 -6.688 1.00 94.94 73 ILE A N 1
ATOM 559 C CA . ILE A 1 73 ? 2.280 -0.456 -5.561 1.00 94.94 73 ILE A CA 1
ATOM 560 C C . ILE A 1 73 ? 0.912 -1.124 -5.654 1.00 94.94 73 ILE A C 1
ATOM 562 O O . ILE A 1 73 ? -0.115 -0.439 -5.719 1.00 94.94 73 ILE A O 1
ATOM 566 N N . THR A 1 74 ? 0.897 -2.451 -5.612 1.00 89.81 74 THR A N 1
ATOM 567 C CA . THR A 1 74 ? -0.329 -3.252 -5.597 1.00 89.81 74 THR A CA 1
ATOM 568 C C . THR A 1 74 ? -0.517 -3.849 -4.206 1.00 89.81 74 THR A C 1
ATOM 570 O O . THR A 1 74 ? 0.435 -4.356 -3.629 1.00 89.81 74 THR A O 1
ATOM 573 N N . ASP A 1 75 ? -1.737 -3.821 -3.666 1.00 82.44 75 ASP A N 1
ATOM 574 C CA . ASP A 1 75 ? -2.072 -4.450 -2.376 1.00 82.44 75 ASP A CA 1
ATOM 575 C C . ASP A 1 75 ? -3.172 -5.508 -2.556 1.00 82.44 75 ASP A C 1
ATOM 577 O O . ASP A 1 75 ? -4.333 -5.271 -2.205 1.00 82.44 75 ASP A O 1
ATOM 581 N N . PRO A 1 76 ? -2.854 -6.675 -3.148 1.00 75.06 76 PRO A N 1
ATOM 582 C CA . PRO A 1 76 ? -3.862 -7.708 -3.381 1.00 75.06 76 PRO A CA 1
ATOM 583 C C . PRO A 1 76 ? -4.346 -8.343 -2.067 1.00 75.06 76 PRO A C 1
ATOM 585 O O . PRO A 1 76 ? -5.479 -8.810 -1.970 1.00 75.06 76 PRO A O 1
ATOM 588 N N . VAL A 1 77 ? -3.497 -8.326 -1.040 1.00 71.81 77 VAL A N 1
ATOM 589 C CA . VAL A 1 77 ? -3.696 -9.014 0.241 1.00 71.81 77 VAL A CA 1
ATOM 590 C C . VAL A 1 77 ? -4.257 -8.109 1.345 1.00 71.81 77 VAL A C 1
ATOM 592 O O . VAL A 1 77 ? -4.524 -8.583 2.447 1.00 71.81 77 VAL A O 1
ATOM 595 N N . LYS A 1 78 ? -4.506 -6.822 1.059 1.00 75.94 78 LYS A N 1
ATOM 596 C CA . LYS A 1 78 ? -4.979 -5.809 2.022 1.00 75.94 78 LYS A CA 1
ATOM 597 C C . LYS A 1 78 ? -4.091 -5.724 3.270 1.00 75.94 78 LYS A C 1
ATOM 599 O O . LYS A 1 78 ? -4.604 -5.506 4.373 1.00 75.94 78 LYS A O 1
ATOM 604 N N . VAL A 1 79 ? -2.775 -5.890 3.109 1.00 73.12 79 VAL A N 1
ATOM 605 C CA . VAL A 1 79 ? -1.809 -5.950 4.229 1.00 73.12 79 VAL A CA 1
ATOM 606 C C . VAL A 1 79 ? -1.730 -4.645 5.015 1.00 73.12 79 VAL A C 1
ATOM 608 O O . VAL A 1 79 ? -1.275 -4.627 6.155 1.00 73.12 79 VAL A O 1
ATOM 611 N N . LEU A 1 80 ? -2.244 -3.546 4.463 1.00 88.62 80 LEU A N 1
ATOM 612 C CA . LEU A 1 80 ? -2.200 -2.229 5.095 1.00 88.62 80 LEU A CA 1
ATOM 613 C C . LEU A 1 80 ? -3.413 -1.910 5.976 1.00 88.62 80 LEU A C 1
ATOM 615 O O . LEU A 1 80 ? -3.690 -0.747 6.288 1.00 88.62 80 LEU A O 1
ATOM 619 N N . LYS A 1 81 ? -4.128 -2.946 6.423 1.00 91.12 81 LYS A N 1
ATOM 620 C CA . LYS A 1 81 ? -5.078 -2.858 7.535 1.00 91.12 81 LYS A CA 1
ATOM 621 C C . LYS A 1 81 ? -4.438 -3.419 8.796 1.00 91.12 81 LYS A C 1
ATOM 623 O O . LYS A 1 81 ? -4.263 -4.624 8.929 1.00 91.12 81 LYS A O 1
ATOM 628 N N . VAL A 1 82 ? -4.148 -2.540 9.746 1.00 92.06 82 VAL A N 1
ATOM 629 C CA . VAL A 1 82 ? -3.428 -2.888 10.973 1.00 92.06 82 VAL A CA 1
ATOM 630 C C . VAL A 1 82 ? -4.341 -2.711 12.181 1.00 92.06 82 VAL A C 1
ATOM 632 O O . VAL A 1 82 ? -5.126 -1.763 12.261 1.00 92.06 82 VAL A O 1
ATOM 635 N N . THR A 1 83 ? -4.243 -3.632 13.137 1.00 92.94 83 THR A N 1
ATOM 636 C CA . THR A 1 83 ? -4.943 -3.523 14.420 1.00 92.94 83 THR A CA 1
ATOM 637 C C . THR A 1 83 ? -3.924 -3.379 15.546 1.00 92.94 83 THR A C 1
ATOM 639 O O . THR A 1 83 ? -3.014 -4.190 15.670 1.00 92.94 83 THR A O 1
ATOM 642 N N . LEU A 1 84 ? -4.073 -2.338 16.360 1.00 92.94 84 LEU A N 1
ATOM 643 C CA . LEU A 1 84 ? -3.155 -1.943 17.424 1.00 92.94 84 LEU A CA 1
ATOM 644 C C . LEU A 1 84 ? -3.753 -2.226 18.803 1.00 92.94 84 LEU A C 1
ATOM 646 O O . LEU A 1 84 ? -4.958 -2.115 19.013 1.00 92.94 84 LEU A O 1
ATOM 650 N N . THR A 1 85 ? -2.896 -2.503 19.778 1.00 91.31 85 THR A N 1
ATOM 651 C CA . THR A 1 85 ? -3.245 -2.368 21.202 1.00 91.31 85 THR A CA 1
ATOM 652 C C . THR A 1 85 ? -2.885 -0.951 21.646 1.00 91.31 85 THR A C 1
ATOM 654 O O . THR A 1 85 ? -1.881 -0.405 21.187 1.00 91.31 85 THR A O 1
ATOM 657 N N . LYS A 1 86 ? -3.684 -0.317 22.512 1.00 88.06 86 LYS A N 1
ATOM 658 C CA . LYS A 1 86 ? -3.450 1.080 22.909 1.00 88.06 86 LYS A CA 1
ATOM 659 C C . LYS A 1 86 ? -2.058 1.243 23.529 1.00 88.06 86 LYS A C 1
ATOM 661 O O . LYS A 1 86 ? -1.670 0.482 24.412 1.00 88.06 86 LYS A O 1
ATOM 666 N N . GLY A 1 87 ? -1.318 2.251 23.061 1.00 89.19 87 GLY A N 1
ATOM 667 C CA . GLY A 1 87 ? 0.047 2.539 23.516 1.00 89.19 87 GLY A CA 1
ATOM 668 C C . GLY A 1 87 ? 1.114 1.570 22.994 1.00 89.19 87 GLY A C 1
ATOM 669 O O . GLY A 1 87 ? 2.257 1.641 23.435 1.00 89.19 87 GLY A O 1
ATOM 670 N N . ARG A 1 88 ? 0.768 0.658 22.077 1.00 92.69 88 ARG A N 1
ATOM 671 C CA . ARG A 1 88 ? 1.710 -0.236 21.395 1.00 92.69 88 ARG A CA 1
ATOM 672 C C . ARG A 1 88 ? 1.798 0.125 19.918 1.00 92.69 88 ARG A C 1
ATOM 674 O O . ARG A 1 88 ? 0.811 0.555 19.325 1.00 92.69 88 ARG A O 1
ATOM 681 N N . SER A 1 89 ? 2.968 -0.098 19.333 1.00 93.81 89 SER A N 1
ATOM 682 C CA . SER A 1 89 ? 3.163 -0.049 17.890 1.00 93.81 89 SER A CA 1
ATOM 683 C C . SER A 1 89 ? 2.895 -1.408 17.243 1.00 93.81 89 SER A C 1
ATOM 685 O O . SER A 1 89 ? 2.883 -2.444 17.913 1.00 93.81 89 SER A O 1
ATOM 687 N N . ALA A 1 90 ? 2.691 -1.397 15.931 1.00 94.19 90 ALA A N 1
ATOM 688 C CA . ALA A 1 90 ? 2.727 -2.586 15.090 1.00 94.19 90 ALA A CA 1
ATOM 689 C C . ALA A 1 90 ? 3.667 -2.358 13.912 1.00 94.19 90 ALA A C 1
ATOM 691 O O . ALA A 1 90 ? 3.893 -1.217 13.498 1.00 94.19 90 ALA A O 1
ATOM 692 N N . THR A 1 91 ? 4.183 -3.457 13.374 1.00 94.81 91 THR A N 1
ATOM 693 C CA . THR A 1 91 ? 5.065 -3.456 12.215 1.00 94.81 91 THR A CA 1
ATOM 694 C C . THR A 1 91 ? 4.468 -4.264 11.070 1.00 94.81 91 THR A C 1
ATOM 696 O O . THR A 1 91 ? 3.727 -5.222 11.293 1.00 94.81 91 THR A O 1
ATOM 699 N N . VAL A 1 92 ? 4.776 -3.859 9.839 1.00 93.38 92 VAL A N 1
ATOM 700 C CA . VAL A 1 92 ? 4.427 -4.581 8.610 1.00 93.38 92 VAL A CA 1
ATOM 701 C C . VAL A 1 92 ? 5.687 -4.707 7.765 1.00 93.38 92 VAL A C 1
ATOM 703 O O . VAL A 1 92 ? 6.398 -3.721 7.567 1.00 93.38 92 VAL A O 1
ATOM 706 N N . ASP A 1 93 ? 5.956 -5.915 7.278 1.00 93.31 93 ASP A N 1
ATOM 707 C CA . ASP A 1 93 ? 7.033 -6.162 6.324 1.00 93.31 93 ASP A CA 1
ATOM 708 C C . ASP A 1 93 ? 6.568 -5.807 4.905 1.00 93.31 93 ASP A C 1
ATOM 710 O O . ASP A 1 93 ? 5.652 -6.421 4.353 1.00 93.31 93 ASP A O 1
ATOM 714 N N . LEU A 1 94 ? 7.198 -4.791 4.320 1.00 93.12 94 LEU A N 1
ATOM 715 C CA . LEU A 1 94 ? 6.879 -4.280 2.992 1.00 93.12 94 LEU A CA 1
ATOM 716 C C . LEU A 1 94 ? 7.434 -5.157 1.862 1.00 93.12 94 LEU A C 1
ATOM 718 O O . LEU A 1 94 ? 7.048 -4.942 0.716 1.00 93.12 94 LEU A O 1
ATOM 722 N N . THR A 1 95 ? 8.279 -6.159 2.144 1.00 90.31 95 THR A N 1
ATOM 723 C CA . THR A 1 95 ? 8.723 -7.124 1.114 1.00 90.31 95 THR A CA 1
ATOM 724 C C . THR A 1 95 ? 7.561 -7.936 0.540 1.00 90.31 95 THR A C 1
ATOM 726 O O . THR A 1 95 ? 7.631 -8.416 -0.588 1.00 90.31 95 THR A O 1
ATOM 729 N N . GLN A 1 96 ? 6.467 -8.046 1.297 1.00 86.75 96 GLN A N 1
ATOM 730 C CA . GLN A 1 96 ? 5.256 -8.765 0.910 1.00 86.75 96 GLN A CA 1
ATOM 731 C C . GLN A 1 96 ? 4.318 -7.937 0.024 1.00 86.75 96 GLN A C 1
ATOM 733 O O . GLN A 1 96 ? 3.253 -8.422 -0.355 1.00 86.75 96 GLN A O 1
ATOM 738 N N . LEU A 1 97 ? 4.671 -6.683 -0.275 1.00 91.50 97 LEU A N 1
ATOM 739 C CA . LEU A 1 97 ? 3.840 -5.767 -1.041 1.00 91.50 97 LEU A CA 1
ATOM 740 C C . LEU A 1 97 ? 4.337 -5.693 -2.495 1.00 91.50 97 LEU A C 1
ATOM 742 O O . LEU A 1 97 ? 5.407 -5.133 -2.740 1.00 91.50 97 LEU A O 1
ATOM 746 N N . PRO A 1 98 ? 3.592 -6.239 -3.476 1.00 92.19 98 PRO A N 1
ATOM 747 C CA . PRO A 1 98 ? 4.036 -6.256 -4.862 1.00 92.19 98 PRO A CA 1
ATOM 748 C C . PRO A 1 98 ? 4.202 -4.852 -5.445 1.00 92.19 98 PRO A C 1
ATOM 750 O O . PRO A 1 98 ? 3.306 -4.004 -5.361 1.00 92.19 98 PRO A O 1
ATOM 753 N N . VAL A 1 99 ? 5.331 -4.640 -6.115 1.00 94.44 99 VAL A N 1
ATOM 754 C CA . VAL A 1 99 ? 5.640 -3.410 -6.844 1.00 94.44 99 VAL A CA 1
ATOM 755 C C . VAL A 1 99 ? 5.790 -3.744 -8.320 1.00 94.44 99 VAL A C 1
ATOM 757 O O . VAL A 1 99 ? 6.501 -4.672 -8.691 1.00 94.44 99 VAL A O 1
ATOM 760 N N . VAL A 1 100 ? 5.114 -2.973 -9.165 1.00 95.62 100 VAL A N 1
ATOM 761 C CA . VAL A 1 100 ? 5.199 -3.072 -10.620 1.00 95.62 100 VAL A CA 1
ATOM 762 C C . VAL A 1 100 ? 5.917 -1.836 -11.136 1.00 95.62 100 VAL A C 1
ATOM 764 O O . VAL A 1 100 ? 5.464 -0.711 -10.925 1.00 95.62 100 VAL A O 1
ATOM 767 N N . ALA A 1 101 ? 7.025 -2.051 -11.833 1.00 97.00 101 ALA A N 1
ATOM 768 C CA . ALA A 1 101 ? 7.792 -1.017 -12.503 1.00 97.00 101 ALA A CA 1
ATOM 769 C C . ALA A 1 101 ? 7.837 -1.324 -13.997 1.00 97.00 101 ALA A C 1
ATOM 771 O O . ALA A 1 101 ? 8.095 -2.462 -14.389 1.00 97.00 101 ALA A O 1
ATOM 772 N N . LYS A 1 102 ? 7.555 -0.318 -14.827 1.00 97.19 102 LYS A N 1
ATOM 773 C CA . LYS A 1 102 ? 7.591 -0.461 -16.286 1.00 97.19 102 LYS A CA 1
ATOM 774 C C . LYS A 1 102 ? 8.354 0.677 -16.930 1.00 97.19 102 LYS A C 1
ATOM 776 O O . LYS A 1 102 ? 8.345 1.810 -16.431 1.00 97.19 102 LYS A O 1
ATOM 781 N N . ASP A 1 103 ? 8.983 0.380 -18.052 1.00 96.06 103 ASP A N 1
ATOM 782 C CA . ASP A 1 103 ? 9.620 1.390 -18.880 1.00 96.06 103 ASP A CA 1
ATOM 783 C C . ASP A 1 103 ? 8.623 2.138 -19.780 1.00 96.06 103 ASP A C 1
ATOM 785 O O . ASP A 1 103 ? 7.406 1.952 -19.687 1.00 96.06 103 ASP A O 1
ATOM 789 N N . GLN A 1 104 ? 9.129 3.029 -20.637 1.00 94.5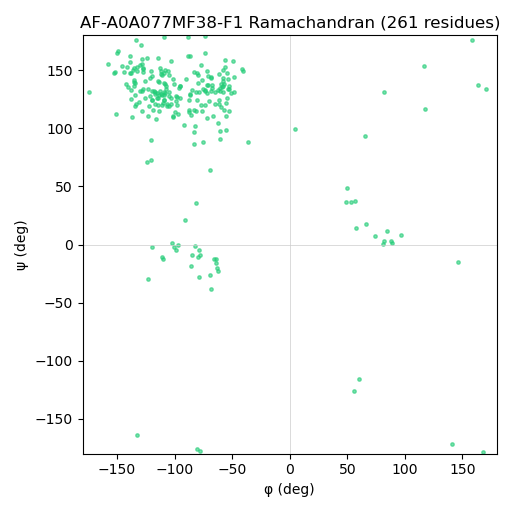6 104 GLN A N 1
ATOM 790 C CA . GLN A 1 104 ? 8.289 3.849 -21.514 1.00 94.56 104 GLN A CA 1
ATOM 791 C C . GLN A 1 104 ? 7.510 3.061 -22.580 1.00 94.56 104 GLN A C 1
ATOM 793 O O . GLN A 1 104 ? 6.633 3.639 -23.218 1.00 94.56 104 GLN A O 1
ATOM 798 N N . TYR A 1 105 ? 7.837 1.786 -22.797 1.00 93.75 105 TYR A N 1
ATOM 799 C CA . TYR A 1 105 ? 7.163 0.905 -23.752 1.00 93.75 105 TYR A CA 1
ATOM 800 C C . TYR A 1 105 ? 6.160 -0.029 -23.066 1.00 93.75 105 TYR A C 1
ATOM 802 O O . TYR A 1 105 ? 5.448 -0.764 -23.742 1.00 93.75 105 TYR A O 1
ATOM 810 N N . GLY A 1 106 ? 6.057 0.037 -21.734 1.00 94.94 106 GLY A N 1
ATOM 811 C CA . GLY A 1 106 ? 5.148 -0.786 -20.941 1.00 94.94 106 GLY A CA 1
ATOM 812 C C . GLY A 1 106 ? 5.731 -2.137 -20.527 1.00 94.94 106 GLY A C 1
ATOM 813 O O . GLY A 1 106 ? 5.029 -2.902 -19.857 1.00 94.94 106 GLY A O 1
ATOM 814 N N . ASP A 1 107 ? 6.994 -2.404 -20.860 1.00 95.38 107 ASP A N 1
ATOM 815 C CA . ASP A 1 107 ? 7.679 -3.634 -20.476 1.00 95.38 107 ASP A CA 1
ATOM 816 C C . ASP A 1 107 ? 8.174 -3.545 -19.021 1.00 95.38 107 ASP A C 1
ATOM 818 O O . ASP A 1 107 ? 8.557 -2.456 -18.571 1.00 95.38 107 ASP A O 1
ATOM 822 N N . PRO A 1 108 ? 8.175 -4.658 -18.263 1.00 96.25 108 PRO A N 1
ATOM 823 C CA . PRO A 1 108 ? 8.703 -4.685 -16.902 1.00 96.25 108 PRO A CA 1
ATOM 824 C C . PRO A 1 108 ? 10.173 -4.256 -16.833 1.00 96.25 108 PRO A C 1
ATOM 826 O O . PRO A 1 108 ? 10.970 -4.602 -17.704 1.00 96.25 108 PRO A O 1
ATOM 829 N N . VAL A 1 109 ? 10.539 -3.536 -15.771 1.00 94.75 109 VAL A N 1
ATOM 830 C CA . VAL A 1 109 ? 11.926 -3.135 -15.503 1.00 94.75 109 VAL A CA 1
ATOM 831 C C . VAL A 1 109 ? 12.288 -3.365 -14.040 1.00 94.75 109 VAL A C 1
ATOM 833 O O . VAL A 1 109 ? 11.492 -3.074 -13.146 1.00 94.75 109 VAL A O 1
ATOM 836 N N . ASP A 1 110 ? 13.506 -3.843 -13.796 1.00 90.81 110 ASP A N 1
ATOM 837 C CA . ASP A 1 110 ? 14.035 -3.995 -12.444 1.00 90.81 110 ASP A CA 1
ATOM 838 C C . ASP A 1 110 ? 14.343 -2.630 -11.817 1.00 90.81 110 ASP A C 1
ATOM 840 O O . ASP A 1 110 ? 14.908 -1.728 -12.444 1.00 90.81 110 ASP A O 1
ATOM 844 N N . LEU A 1 111 ? 13.981 -2.472 -10.544 1.00 89.38 111 LEU A N 1
ATOM 845 C CA . LEU A 1 111 ? 14.253 -1.255 -9.785 1.00 89.38 111 LEU A CA 1
ATOM 846 C C . LEU A 1 111 ? 15.634 -1.339 -9.135 1.00 89.38 111 LEU A C 1
ATOM 848 O O . LEU A 1 111 ? 15.845 -2.125 -8.217 1.00 89.38 111 LEU A O 1
ATOM 852 N N . ALA A 1 112 ? 16.560 -0.483 -9.571 1.00 79.69 112 ALA A N 1
ATOM 853 C CA . ALA A 1 112 ? 17.904 -0.420 -8.993 1.00 79.69 112 ALA A CA 1
ATOM 854 C C . ALA A 1 112 ? 17.910 0.127 -7.552 1.00 79.69 112 ALA A C 1
ATOM 856 O O . ALA A 1 112 ? 18.664 -0.342 -6.705 1.00 79.69 112 ALA A O 1
ATOM 857 N N . SER A 1 113 ? 17.075 1.129 -7.263 1.00 89.81 113 SER A N 1
ATOM 858 C CA . SER A 1 113 ? 16.875 1.662 -5.915 1.00 89.81 113 SER A CA 1
ATOM 859 C C . SER A 1 113 ? 15.483 2.272 -5.771 1.00 89.81 113 SER A C 1
ATOM 861 O O . SER A 1 113 ? 14.912 2.812 -6.726 1.00 89.81 113 SER A O 1
ATOM 863 N N . SER A 1 114 ? 14.920 2.179 -4.569 1.00 94.25 114 SER A N 1
ATOM 864 C CA . SER A 1 114 ? 13.618 2.760 -4.254 1.00 94.25 114 SER A CA 1
ATOM 865 C C . SER A 1 114 ? 13.509 3.124 -2.780 1.00 94.25 114 SER A C 1
ATOM 867 O O . SER A 1 114 ? 14.054 2.418 -1.932 1.00 94.25 114 SER A O 1
ATOM 869 N N . THR A 1 115 ? 12.750 4.173 -2.478 1.00 95.75 115 THR A N 1
ATOM 870 C CA . THR A 1 115 ? 12.552 4.675 -1.116 1.00 95.75 115 THR A CA 1
ATOM 871 C C . THR A 1 115 ? 11.068 4.756 -0.796 1.00 95.75 115 THR A C 1
ATOM 873 O O . THR A 1 115 ? 10.293 5.380 -1.523 1.00 95.75 115 THR A O 1
ATOM 876 N N . TRP A 1 116 ? 10.658 4.127 0.304 1.00 97.00 116 TRP A N 1
ATOM 877 C CA . TRP A 1 116 ? 9.295 4.242 0.813 1.00 97.00 116 TRP A CA 1
ATOM 878 C C . TRP A 1 116 ? 9.054 5.626 1.415 1.00 97.00 116 TRP A C 1
ATOM 880 O O . TRP A 1 116 ? 9.874 6.154 2.161 1.00 97.00 116 TRP A O 1
ATOM 890 N N . VAL A 1 117 ? 7.892 6.195 1.116 1.00 97.31 117 VAL A N 1
ATOM 891 C CA . VAL A 1 117 ? 7.472 7.530 1.535 1.00 97.31 117 VAL A CA 1
ATOM 892 C C . VAL A 1 117 ? 6.189 7.398 2.360 1.00 97.31 117 VAL A C 1
ATOM 894 O O . VAL A 1 117 ? 5.092 7.401 1.788 1.00 97.31 117 VAL A O 1
ATOM 897 N N . PRO A 1 118 ? 6.291 7.235 3.693 1.00 97.56 118 PRO A N 1
ATOM 898 C CA . PRO A 1 118 ? 5.133 7.270 4.579 1.00 97.56 118 PRO A CA 1
ATOM 899 C C . PRO A 1 118 ? 4.599 8.700 4.714 1.00 97.56 118 PRO A C 1
ATOM 901 O O . PRO A 1 118 ? 5.341 9.677 4.632 1.00 97.56 118 PRO A O 1
ATOM 904 N N . THR A 1 119 ? 3.296 8.848 4.927 1.00 97.31 119 THR A N 1
ATOM 905 C CA . THR A 1 119 ? 2.655 10.150 5.142 1.00 97.31 119 THR A CA 1
ATOM 906 C C . THR A 1 119 ? 1.622 10.067 6.262 1.00 97.31 119 THR A C 1
ATOM 908 O O . THR A 1 119 ? 0.684 9.267 6.208 1.00 97.31 119 THR A O 1
ATOM 911 N N . GLY A 1 120 ? 1.784 10.951 7.249 1.00 95.38 120 GLY A N 1
ATOM 912 C CA . GLY A 1 120 ? 0.921 11.112 8.420 1.00 95.38 120 GLY A CA 1
ATOM 913 C C . GLY A 1 120 ? 1.637 10.802 9.741 1.00 95.38 120 GLY A C 1
ATOM 914 O O . GLY A 1 120 ? 2.621 10.067 9.788 1.00 95.38 120 GLY A O 1
ATOM 915 N N . THR A 1 121 ? 1.159 11.404 10.829 1.00 93.31 121 THR A N 1
ATOM 916 C CA . THR A 1 121 ? 1.816 11.348 12.142 1.00 93.31 121 THR A CA 1
ATOM 917 C C . THR A 1 121 ? 1.647 9.979 12.806 1.00 93.31 121 THR A C 1
ATOM 919 O O . THR A 1 121 ? 0.538 9.528 13.085 1.00 93.31 121 THR A O 1
ATOM 922 N N . GLY A 1 122 ? 2.768 9.309 13.078 1.00 93.00 122 GLY A N 1
ATOM 923 C CA . GLY A 1 122 ? 2.784 7.958 13.649 1.00 93.00 122 GLY A CA 1
ATOM 924 C C . GLY A 1 122 ? 2.929 6.829 12.626 1.00 93.00 122 GLY A C 1
ATOM 925 O O . GLY A 1 122 ? 2.825 5.668 13.014 1.00 93.00 122 GLY A O 1
ATOM 926 N N . LEU A 1 123 ? 3.193 7.156 11.355 1.00 97.12 123 LEU A N 1
ATOM 927 C CA . LEU A 1 123 ? 3.641 6.214 10.331 1.00 97.12 123 LEU A CA 1
ATOM 928 C C . LEU A 1 123 ? 5.108 6.494 9.980 1.00 97.12 123 LEU A C 1
ATOM 930 O O . LEU A 1 123 ? 5.446 7.608 9.585 1.00 97.12 123 LEU A O 1
ATOM 934 N N . SER A 1 124 ? 5.976 5.492 10.084 1.00 97.25 124 SER A N 1
ATOM 935 C CA . SER A 1 124 ? 7.382 5.596 9.677 1.00 97.25 124 SER A CA 1
ATOM 936 C C . SER A 1 124 ? 7.843 4.330 8.962 1.00 97.25 124 SER A C 1
ATOM 938 O O . SER A 1 124 ? 7.253 3.265 9.130 1.00 97.25 124 SER A O 1
ATOM 940 N N . VAL A 1 125 ? 8.890 4.441 8.144 1.00 97.81 125 VAL A N 1
ATOM 941 C CA . VAL A 1 125 ? 9.521 3.293 7.481 1.00 97.81 125 VAL A CA 1
ATOM 942 C C . VAL A 1 125 ? 11.013 3.315 7.762 1.00 97.81 125 VAL A C 1
ATOM 944 O O . VAL A 1 125 ? 11.652 4.356 7.628 1.00 97.81 125 VAL A O 1
ATOM 947 N N . GLN A 1 126 ? 11.559 2.157 8.120 1.00 96.19 126 GLN A N 1
ATOM 948 C CA . GLN A 1 126 ? 12.995 1.926 8.209 1.00 96.19 126 GLN A CA 1
ATOM 949 C C . GLN A 1 126 ? 13.338 0.672 7.400 1.00 96.19 126 GLN A C 1
ATOM 951 O O . GLN A 1 126 ? 12.889 -0.427 7.727 1.00 96.19 126 GLN A O 1
ATOM 956 N N . GLY A 1 127 ? 14.104 0.840 6.318 1.00 92.25 127 GLY A N 1
ATOM 957 C CA . GLY A 1 127 ? 14.346 -0.233 5.350 1.00 92.25 127 GLY A CA 1
ATOM 958 C C . GLY A 1 127 ? 13.035 -0.707 4.717 1.00 92.25 127 GLY A C 1
ATOM 959 O O . GLY A 1 127 ? 12.355 0.066 4.044 1.00 92.25 127 GLY A O 1
ATOM 960 N N . THR A 1 128 ? 12.668 -1.963 4.966 1.00 92.56 128 THR A N 1
ATOM 961 C CA . THR A 1 128 ? 11.403 -2.574 4.522 1.00 92.56 128 THR A CA 1
ATOM 962 C C . THR A 1 128 ? 10.356 -2.666 5.630 1.00 92.56 128 THR A C 1
ATOM 964 O O . THR A 1 128 ? 9.262 -3.166 5.393 1.00 92.56 128 THR A O 1
ATOM 967 N N . THR A 1 129 ? 10.646 -2.179 6.837 1.00 95.19 129 THR A N 1
ATOM 968 C CA . THR A 1 129 ? 9.728 -2.290 7.973 1.00 95.19 129 THR A CA 1
ATOM 969 C C . THR A 1 129 ? 8.923 -1.008 8.126 1.00 95.19 129 THR A C 1
ATOM 971 O O . THR A 1 129 ? 9.453 0.037 8.511 1.00 95.19 129 THR A O 1
ATOM 974 N N . LEU A 1 130 ? 7.620 -1.095 7.867 1.00 96.56 130 LEU A N 1
ATOM 975 C CA . LEU A 1 130 ? 6.652 -0.054 8.202 1.00 96.56 130 LEU A CA 1
ATOM 976 C C . LEU A 1 130 ? 6.308 -0.153 9.687 1.00 96.56 130 LEU A C 1
ATOM 978 O O . LEU A 1 130 ? 5.962 -1.232 10.157 1.00 96.56 130 LEU A O 1
ATOM 982 N N . THR A 1 131 ? 6.345 0.959 10.413 1.00 97.19 131 THR A N 1
ATOM 983 C CA . THR A 1 131 ? 5.938 1.042 11.820 1.00 97.19 131 THR A CA 1
ATOM 984 C C . THR A 1 131 ? 4.763 1.998 11.972 1.00 97.19 131 THR A C 1
ATOM 986 O O . THR A 1 131 ? 4.788 3.117 11.461 1.00 97.19 131 THR A O 1
ATOM 989 N N . ILE A 1 132 ? 3.739 1.555 12.702 1.00 97.19 132 ILE A N 1
ATOM 990 C CA . ILE A 1 132 ? 2.543 2.330 13.024 1.00 97.19 132 ILE A CA 1
ATOM 991 C C . ILE A 1 132 ? 2.441 2.456 14.542 1.00 97.19 132 ILE A C 1
ATOM 993 O O . ILE A 1 132 ? 2.416 1.441 15.238 1.00 97.19 132 ILE A O 1
ATOM 997 N N . THR A 1 133 ? 2.357 3.677 15.068 1.00 96.69 133 THR A N 1
ATOM 998 C CA . THR A 1 133 ? 2.333 3.939 16.522 1.00 96.69 133 THR A CA 1
ATOM 999 C C . THR A 1 133 ? 0.987 4.431 17.051 1.00 96.69 133 THR A C 1
ATOM 1001 O O . THR A 1 133 ? 0.770 4.432 18.263 1.00 96.69 133 THR A O 1
ATOM 1004 N N . ALA A 1 134 ? 0.065 4.820 16.169 1.00 94.88 134 ALA A N 1
ATOM 1005 C CA . ALA A 1 134 ? -1.253 5.322 16.541 1.00 94.88 134 ALA A CA 1
ATOM 1006 C C . ALA A 1 134 ? -2.345 4.819 15.576 1.00 94.88 134 ALA A C 1
ATOM 1008 O O . ALA A 1 134 ? -2.059 4.516 14.417 1.00 94.88 134 ALA A O 1
ATOM 1009 N N . PRO A 1 135 ? -3.607 4.690 16.032 1.00 95.38 135 PRO A N 1
ATOM 1010 C CA . PRO A 1 135 ? -4.727 4.449 15.131 1.00 95.38 135 PRO A CA 1
ATOM 1011 C C . PRO A 1 135 ? -4.981 5.689 14.265 1.00 95.38 135 PRO A C 1
ATOM 1013 O O . PRO A 1 135 ? -4.891 6.818 14.742 1.00 95.38 135 PRO A O 1
ATOM 1016 N N . GLY A 1 136 ? -5.354 5.483 13.005 1.00 95.19 136 GLY A N 1
ATOM 1017 C CA . GLY A 1 136 ? -5.513 6.578 12.057 1.00 95.19 136 GLY A CA 1
ATOM 1018 C C . GLY A 1 136 ? -5.658 6.119 10.612 1.00 95.19 136 GLY A C 1
ATOM 1019 O O . GLY A 1 136 ? -5.682 4.923 10.304 1.00 95.19 136 GLY A O 1
ATOM 1020 N N . SER A 1 137 ? -5.779 7.103 9.724 1.00 95.56 137 SER A N 1
ATOM 1021 C CA . SER A 1 137 ? -5.685 6.909 8.277 1.00 95.56 137 SER A CA 1
ATOM 1022 C C . SER A 1 137 ? -4.412 7.577 7.779 1.00 95.56 137 SER A C 1
ATOM 1024 O O . SER A 1 137 ? -4.173 8.744 8.079 1.00 95.56 137 SER A O 1
ATOM 1026 N N . TYR A 1 138 ? -3.623 6.831 7.019 1.00 96.75 138 TYR A N 1
ATOM 1027 C CA . TYR A 1 138 ? -2.328 7.253 6.504 1.00 96.75 138 TYR A CA 1
ATOM 1028 C C . TYR A 1 138 ? -2.219 6.918 5.021 1.00 96.75 138 TYR A C 1
ATOM 1030 O O . TYR A 1 138 ? -3.094 6.263 4.444 1.00 96.75 138 TYR A O 1
ATOM 1038 N N . SER A 1 139 ? -1.112 7.326 4.411 1.00 95.75 139 SER A N 1
ATOM 1039 C CA . SER A 1 139 ? -0.760 6.874 3.070 1.00 95.75 139 SER A CA 1
ATOM 1040 C C . SER A 1 139 ? 0.704 6.485 2.968 1.00 95.75 139 SER A C 1
ATOM 1042 O O . SER A 1 139 ? 1.553 6.985 3.705 1.00 95.75 139 SER A O 1
ATOM 1044 N N . LEU A 1 140 ? 0.969 5.562 2.054 1.00 97.12 140 LEU A N 1
ATOM 1045 C CA . LEU A 1 140 ? 2.291 5.068 1.727 1.00 97.12 140 LEU A CA 1
ATOM 1046 C C . LEU A 1 140 ? 2.487 5.163 0.213 1.00 97.12 140 LEU A C 1
ATOM 1048 O O . LEU A 1 140 ? 1.629 4.740 -0.560 1.00 97.12 140 LEU A O 1
ATOM 1052 N N . SER A 1 141 ? 3.619 5.705 -0.212 1.00 96.88 141 SER A N 1
ATOM 1053 C CA . SER A 1 141 ? 4.058 5.672 -1.609 1.00 96.88 141 SER A CA 1
ATOM 1054 C C . SER A 1 141 ? 5.491 5.168 -1.696 1.00 96.88 141 SER A C 1
ATOM 1056 O O . SER A 1 141 ? 6.169 5.026 -0.683 1.00 96.88 141 SER A O 1
ATOM 1058 N N . LEU A 1 142 ? 5.958 4.923 -2.911 1.00 96.56 142 LEU A N 1
ATOM 1059 C CA . LEU A 1 142 ? 7.322 4.528 -3.223 1.00 96.56 142 LEU A CA 1
ATOM 1060 C C . LEU A 1 142 ? 7.880 5.502 -4.264 1.00 96.56 142 LEU A C 1
ATOM 1062 O O . LEU A 1 142 ? 7.156 5.914 -5.175 1.00 96.56 142 LEU A O 1
ATOM 1066 N N . THR A 1 143 ? 9.145 5.888 -4.136 1.00 96.38 143 THR A N 1
ATOM 1067 C CA . THR A 1 143 ? 9.853 6.681 -5.146 1.00 96.38 143 THR A CA 1
ATOM 1068 C C . THR A 1 143 ? 11.061 5.926 -5.676 1.00 96.38 143 THR A C 1
ATOM 1070 O O . THR A 1 143 ? 11.729 5.209 -4.936 1.00 96.38 143 THR A O 1
ATOM 1073 N N . SER A 1 144 ? 11.353 6.099 -6.962 1.00 96.12 144 SER A N 1
ATOM 1074 C CA . SER A 1 144 ? 12.608 5.679 -7.588 1.00 96.12 144 SER A CA 1
ATOM 1075 C C . SER A 1 144 ? 13.071 6.806 -8.509 1.00 96.12 144 SER A C 1
ATOM 1077 O O . SER A 1 144 ? 12.416 7.134 -9.503 1.00 96.12 144 SER A O 1
ATOM 1079 N N . GLY A 1 145 ? 14.150 7.487 -8.114 1.00 92.56 145 GLY A N 1
ATOM 1080 C CA . GLY A 1 145 ? 14.532 8.767 -8.711 1.00 92.56 145 GLY A CA 1
ATOM 1081 C C . GLY A 1 145 ? 13.390 9.789 -8.628 1.00 92.56 145 GLY A C 1
ATOM 1082 O O . GLY A 1 145 ? 12.844 10.035 -7.554 1.00 92.56 145 GLY A O 1
ATOM 1083 N N . ALA A 1 146 ? 13.016 10.365 -9.773 1.00 93.12 146 ALA A N 1
ATOM 1084 C CA . ALA A 1 146 ? 11.922 11.335 -9.878 1.00 93.12 146 ALA A CA 1
ATOM 1085 C C . ALA A 1 146 ? 10.524 10.697 -10.025 1.00 93.12 146 ALA A C 1
ATOM 1087 O O . ALA A 1 146 ? 9.521 11.406 -9.968 1.00 93.12 146 ALA A O 1
ATOM 1088 N N . ILE A 1 147 ? 10.434 9.379 -10.232 1.00 96.19 147 ILE A N 1
ATOM 1089 C CA . ILE A 1 147 ? 9.153 8.693 -10.430 1.00 96.19 147 ILE A CA 1
ATOM 1090 C C . ILE A 1 147 ? 8.571 8.309 -9.072 1.00 96.19 147 ILE A C 1
ATOM 1092 O O . ILE A 1 147 ? 9.236 7.670 -8.254 1.00 96.19 147 ILE A O 1
ATOM 1096 N N . ARG A 1 148 ? 7.308 8.677 -8.843 1.00 97.00 148 ARG A N 1
ATOM 1097 C CA . ARG A 1 148 ? 6.542 8.327 -7.643 1.00 97.00 148 ARG A CA 1
ATOM 1098 C C . ARG A 1 148 ? 5.397 7.394 -8.012 1.00 97.00 148 ARG A C 1
ATOM 1100 O O . ARG A 1 148 ? 4.744 7.587 -9.033 1.00 97.00 148 ARG A O 1
ATOM 1107 N N . SER A 1 149 ? 5.151 6.403 -7.166 1.00 97.75 149 SER A N 1
ATOM 1108 C CA . SER A 1 149 ? 4.032 5.480 -7.317 1.00 97.75 149 SER A CA 1
ATOM 1109 C C . SER A 1 149 ? 2.683 6.114 -6.966 1.00 97.75 149 SER A C 1
ATOM 1111 O O . SER A 1 149 ? 2.598 7.243 -6.474 1.00 97.75 149 SER A O 1
ATOM 1113 N N . ASN A 1 150 ? 1.614 5.325 -7.097 1.00 96.19 150 ASN A N 1
ATOM 1114 C CA . ASN A 1 150 ? 0.337 5.613 -6.448 1.00 96.19 150 ASN A CA 1
ATOM 1115 C C . ASN A 1 150 ? 0.478 5.769 -4.921 1.00 96.19 150 ASN A C 1
ATOM 1117 O O . ASN A 1 150 ? 1.426 5.290 -4.289 1.00 96.19 150 ASN A O 1
ATOM 1121 N N . SER A 1 151 ? -0.502 6.454 -4.335 1.00 95.12 151 SER A N 1
ATOM 1122 C CA . SER A 1 151 ? -0.693 6.550 -2.890 1.00 95.12 151 SER A CA 1
ATOM 1123 C C . SER A 1 151 ? -1.551 5.387 -2.416 1.00 95.12 151 SER A C 1
ATOM 1125 O O . SER A 1 151 ? -2.709 5.256 -2.815 1.00 95.12 151 SER A O 1
ATOM 1127 N N . LEU A 1 152 ? -0.973 4.523 -1.592 1.00 95.19 152 LEU A N 1
ATOM 1128 C CA . LEU A 1 152 ? -1.636 3.351 -1.057 1.00 95.19 152 LEU A CA 1
ATOM 1129 C C . LEU A 1 152 ? -2.148 3.655 0.363 1.00 95.19 152 LEU A C 1
ATOM 1131 O O . LEU A 1 152 ? -1.354 4.028 1.234 1.00 95.19 152 LEU A O 1
ATOM 1135 N N . PRO A 1 153 ? -3.464 3.554 0.623 1.00 94.44 153 PRO A N 1
ATOM 1136 C CA . PRO A 1 153 ? -4.025 3.910 1.917 1.00 94.44 153 PRO A CA 1
ATOM 1137 C C . PRO A 1 153 ? -3.682 2.863 2.980 1.00 94.44 153 PRO A C 1
ATOM 1139 O O . PRO A 1 153 ? -3.925 1.672 2.797 1.00 94.44 153 PRO A O 1
ATOM 1142 N N . VAL A 1 154 ? -3.216 3.330 4.136 1.00 95.81 154 VAL A N 1
ATOM 1143 C CA . VAL A 1 154 ? -2.992 2.503 5.327 1.00 95.81 154 VAL A CA 1
ATOM 1144 C C . VAL A 1 154 ? -4.041 2.873 6.367 1.00 95.81 154 VAL A C 1
ATOM 1146 O O . VAL A 1 154 ? -4.259 4.053 6.655 1.00 95.81 154 VAL A O 1
ATOM 1149 N N . ARG A 1 155 ? -4.711 1.876 6.946 1.00 94.56 155 ARG A N 1
ATOM 1150 C CA . ARG A 1 155 ? -5.717 2.087 7.994 1.00 94.56 155 ARG A CA 1
ATOM 1151 C C . ARG A 1 155 ? -5.332 1.324 9.246 1.00 94.56 155 ARG A C 1
ATOM 1153 O O . ARG A 1 155 ? -5.272 0.097 9.232 1.00 94.56 155 ARG A O 1
ATOM 1160 N N . ALA A 1 156 ? -5.139 2.056 10.334 1.00 95.81 156 ALA A N 1
ATOM 1161 C CA . ALA A 1 156 ? -4.856 1.490 11.640 1.00 95.81 156 ALA A CA 1
ATOM 1162 C C . ALA A 1 156 ? -6.042 1.705 12.582 1.00 95.81 156 ALA A C 1
ATOM 1164 O O . ALA A 1 156 ? -6.533 2.822 12.744 1.00 95.81 156 ALA A O 1
ATOM 1165 N N . THR A 1 157 ? -6.501 0.632 13.218 1.00 95.38 157 THR A N 1
ATOM 1166 C CA . THR A 1 157 ? -7.584 0.668 14.211 1.00 95.38 157 THR A CA 1
ATOM 1167 C C . THR A 1 157 ? -7.111 0.059 15.520 1.00 95.38 157 THR A C 1
ATOM 1169 O O . THR A 1 157 ? -6.123 -0.665 15.542 1.00 95.38 157 THR A O 1
ATOM 1172 N N . LEU A 1 158 ? -7.780 0.355 16.631 1.00 95.00 158 LEU A N 1
ATOM 1173 C CA . LEU A 1 158 ? -7.493 -0.326 17.894 1.00 95.00 158 LEU A CA 1
ATOM 1174 C C . LEU A 1 158 ? -8.246 -1.657 17.959 1.00 95.00 158 LEU A C 1
ATOM 1176 O O . LEU A 1 158 ? -9.364 -1.767 17.448 1.00 95.00 158 LEU A O 1
ATOM 1180 N N . VAL A 1 159 ? -7.659 -2.646 18.637 1.00 93.31 159 VAL A N 1
ATOM 1181 C CA . VAL A 1 159 ? -8.344 -3.897 18.975 1.00 93.31 159 VAL A CA 1
ATOM 1182 C C . VAL A 1 159 ? -9.645 -3.574 19.704 1.00 93.31 159 VAL A C 1
ATOM 1184 O O . VAL A 1 159 ? -9.722 -2.639 20.504 1.00 93.31 159 VAL A O 1
ATOM 1187 N N . LYS A 1 160 ? -10.692 -4.345 19.422 1.00 91.12 160 LYS A N 1
ATOM 1188 C CA . LYS A 1 160 ? -11.971 -4.202 20.116 1.00 91.12 160 LYS A CA 1
ATOM 1189 C C . LYS A 1 160 ? -11.933 -4.996 21.418 1.00 91.12 160 LYS A C 1
ATOM 1191 O O . LYS A 1 160 ? -11.538 -6.160 21.431 1.00 91.12 160 LYS A O 1
ATOM 1196 N N . ARG A 1 161 ? -12.366 -4.368 22.505 1.00 87.00 161 ARG A N 1
ATOM 1197 C CA . ARG A 1 161 ? -12.526 -4.965 23.831 1.00 87.00 161 ARG A CA 1
ATOM 1198 C C . ARG A 1 161 ? -14.004 -5.061 24.166 1.00 87.00 161 ARG A C 1
ATOM 1200 O O . ARG A 1 161 ? -14.791 -4.204 23.772 1.00 87.00 161 ARG A O 1
ATOM 1207 N N . GLN A 1 162 ? -14.366 -6.112 24.892 1.00 87.06 162 GLN A N 1
ATOM 1208 C CA . GLN A 1 162 ? -15.744 -6.369 25.295 1.00 87.06 162 GLN A CA 1
ATOM 1209 C C . GLN A 1 162 ? -15.868 -6.321 26.821 1.00 87.06 162 GLN A C 1
ATOM 1211 O O . GLN A 1 162 ? -15.118 -6.999 27.527 1.00 87.06 162 GLN A O 1
ATOM 1216 N N . LEU A 1 163 ? -16.846 -5.553 27.297 1.00 87.62 163 LEU A N 1
ATOM 1217 C CA . LEU A 1 163 ? -17.333 -5.537 28.670 1.00 87.62 163 LEU A CA 1
ATOM 1218 C C . LEU A 1 163 ? -18.602 -6.377 28.769 1.00 87.62 163 LEU A C 1
ATOM 1220 O O . LEU A 1 163 ? -19.546 -6.167 28.009 1.00 87.62 163 LEU A O 1
ATOM 1224 N N . ARG A 1 164 ? -18.624 -7.311 29.720 1.00 86.81 164 ARG A N 1
ATOM 1225 C CA . ARG A 1 164 ? -19.809 -8.110 30.052 1.00 86.81 164 ARG A CA 1
ATOM 1226 C C . ARG A 1 164 ? -20.334 -7.736 31.432 1.00 86.81 164 ARG A C 1
ATOM 1228 O O . ARG A 1 164 ? -19.551 -7.438 32.337 1.00 86.81 164 ARG A O 1
ATOM 1235 N N . PHE A 1 165 ? -21.649 -7.809 31.584 1.00 86.38 165 PHE A N 1
ATOM 1236 C CA . PHE A 1 165 ? -22.347 -7.521 32.829 1.00 86.38 165 PHE A CA 1
ATOM 1237 C C . PHE A 1 165 ? -22.836 -8.823 33.455 1.00 86.38 165 PHE A C 1
ATOM 1239 O O . PHE A 1 165 ? -23.609 -9.560 32.852 1.00 86.38 165 PHE A O 1
ATOM 1246 N N . ASN A 1 166 ? -22.391 -9.112 34.675 1.00 89.50 166 ASN A N 1
ATOM 1247 C CA . ASN A 1 166 ? -22.972 -10.169 35.492 1.00 89.50 166 ASN A CA 1
ATOM 1248 C C . ASN A 1 166 ? -24.065 -9.555 36.374 1.00 89.50 166 ASN A C 1
ATOM 1250 O O . ASN A 1 166 ? -23.770 -8.906 37.383 1.00 89.50 166 ASN A O 1
ATOM 1254 N N . THR A 1 167 ? -25.319 -9.763 35.978 1.00 88.75 167 THR A N 1
ATOM 1255 C CA . THR A 1 167 ? -26.515 -9.186 36.610 1.00 88.75 167 THR A CA 1
ATO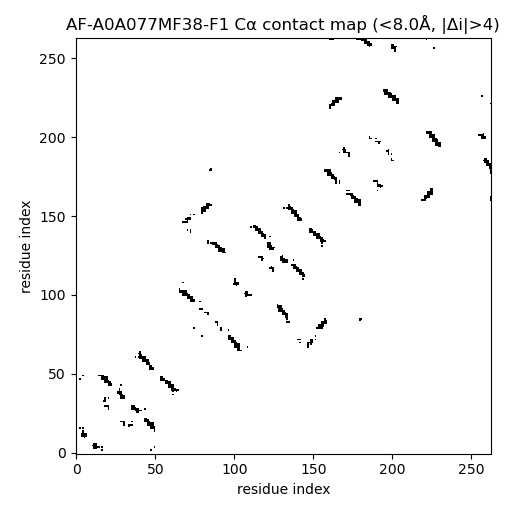M 1256 C C . THR A 1 167 ? -26.925 -9.914 37.889 1.00 88.75 167 THR A C 1
ATOM 1258 O O . THR A 1 167 ? -27.862 -9.486 38.559 1.00 88.75 167 THR A O 1
ATOM 1261 N N . GLY A 1 168 ? -26.249 -11.014 38.248 1.00 85.81 168 GLY A N 1
ATOM 1262 C CA . GLY A 1 168 ? -26.526 -11.765 39.471 1.00 85.81 168 GLY A CA 1
ATOM 1263 C C . GLY A 1 168 ? -27.978 -12.243 39.569 1.00 85.81 168 GLY A C 1
ATOM 1264 O O . GLY A 1 168 ? -28.556 -12.185 40.653 1.00 85.81 168 GLY A O 1
ATOM 1265 N N . GLY A 1 169 ? -28.579 -12.650 38.446 1.00 86.00 169 GLY A N 1
ATOM 1266 C CA . GLY A 1 169 ? -29.977 -13.091 38.370 1.00 86.00 169 GLY A CA 1
ATOM 1267 C C . GLY A 1 169 ? -31.009 -11.967 38.213 1.00 86.00 169 GLY A C 1
ATOM 1268 O O . GLY A 1 169 ? -32.195 -12.217 38.397 1.00 86.00 169 GLY A O 1
ATOM 1269 N N . GLY A 1 170 ? -30.581 -10.734 37.925 1.00 89.31 170 GLY A N 1
ATOM 1270 C CA . GLY A 1 170 ? -31.466 -9.673 37.432 1.00 89.31 170 GLY A CA 1
ATOM 1271 C C . GLY A 1 170 ? -31.594 -9.663 35.903 1.00 89.31 170 GLY A C 1
ATOM 1272 O O . GLY A 1 170 ? -30.944 -10.461 35.223 1.00 89.31 170 GLY A O 1
ATOM 1273 N N . THR A 1 171 ? -32.407 -8.742 35.373 1.00 93.12 171 THR A N 1
ATOM 1274 C CA . THR A 1 171 ? -32.609 -8.528 33.927 1.00 93.12 171 THR A CA 1
ATOM 1275 C C . THR A 1 171 ? -31.287 -8.448 33.164 1.00 93.12 171 THR A C 1
ATOM 1277 O O . THR A 1 171 ? -30.388 -7.711 33.565 1.00 93.12 171 THR A O 1
ATOM 1280 N N . GLU A 1 172 ? -31.169 -9.191 32.060 1.00 93.06 172 GLU A N 1
ATOM 1281 C CA . GLU A 1 172 ? -29.949 -9.241 31.251 1.00 93.06 172 GLU A CA 1
ATOM 1282 C C . GLU A 1 172 ? -29.559 -7.860 30.704 1.00 93.06 172 GLU A C 1
ATOM 1284 O O . GLU A 1 172 ? -30.397 -7.093 30.229 1.00 93.06 172 GLU A O 1
ATOM 1289 N N . VAL A 1 173 ? -28.258 -7.563 30.748 1.00 92.81 173 VAL A N 1
ATOM 1290 C CA . VAL A 1 173 ? -27.674 -6.353 30.165 1.00 92.81 173 VAL A CA 1
ATOM 1291 C C . VAL A 1 173 ? -26.712 -6.765 29.060 1.00 92.81 173 VAL A C 1
ATOM 1293 O O . VAL A 1 173 ? -25.734 -7.476 29.306 1.00 92.81 173 VAL A O 1
ATOM 1296 N N . ALA A 1 174 ? -26.981 -6.289 27.844 1.00 92.25 174 ALA A N 1
ATOM 1297 C CA . ALA A 1 174 ? -26.188 -6.619 26.669 1.00 92.25 174 ALA A CA 1
ATOM 1298 C C . ALA A 1 174 ? -24.702 -6.219 26.842 1.00 92.25 174 ALA A C 1
ATOM 1300 O O . ALA A 1 174 ? -24.404 -5.142 27.372 1.00 92.25 174 ALA A O 1
ATOM 1301 N N . PRO A 1 175 ? -23.745 -7.044 26.371 1.00 90.00 175 PRO A N 1
ATOM 1302 C CA . PRO A 1 175 ? -22.329 -6.694 26.389 1.00 90.00 175 PRO A CA 1
ATOM 1303 C C . PRO A 1 175 ? -22.009 -5.447 25.559 1.00 90.00 175 PRO A C 1
ATOM 1305 O O . PRO A 1 175 ? -22.558 -5.236 24.479 1.00 90.00 175 PRO A O 1
ATOM 1308 N N . VAL A 1 176 ? -21.019 -4.674 26.005 1.00 92.25 176 VAL A N 1
ATOM 1309 C CA . VAL A 1 176 ? -20.543 -3.467 25.314 1.00 92.25 176 VAL A CA 1
ATOM 1310 C C . VAL A 1 176 ? -19.212 -3.758 24.638 1.00 92.25 176 VAL A C 1
ATOM 1312 O O . VAL A 1 176 ? -18.280 -4.231 25.284 1.00 92.25 176 VAL A O 1
ATOM 1315 N N . THR A 1 177 ? -19.101 -3.456 23.343 1.00 92.94 177 THR A N 1
ATOM 1316 C CA . THR A 1 177 ? -17.851 -3.611 22.581 1.00 92.94 177 THR A CA 1
ATOM 1317 C C . THR A 1 177 ? -17.331 -2.251 22.138 1.00 92.94 177 THR A C 1
ATOM 1319 O O . THR A 1 177 ? -18.006 -1.547 21.393 1.00 92.94 177 THR A O 1
ATOM 1322 N N . VAL A 1 178 ? -16.121 -1.887 22.559 1.00 92.62 178 VAL A N 1
ATOM 1323 C CA . VAL A 1 178 ? -15.495 -0.592 22.238 1.00 92.62 178 VAL A CA 1
ATOM 1324 C C . VAL A 1 178 ? -14.010 -0.760 21.900 1.00 92.62 178 VAL A C 1
ATOM 1326 O O . VAL A 1 178 ? -13.426 -1.796 22.217 1.00 92.62 178 VAL A O 1
ATOM 1329 N N . PRO A 1 179 ? -13.376 0.227 21.243 1.00 93.06 179 PRO A N 1
ATOM 1330 C CA . PRO A 1 179 ? -11.930 0.228 21.043 1.00 93.06 179 PRO A CA 1
ATOM 1331 C C . PRO A 1 179 ? -11.152 0.163 22.364 1.00 93.06 179 PRO A C 1
ATOM 1333 O O . PRO A 1 179 ? -11.601 0.686 23.385 1.00 93.06 179 PRO A O 1
ATOM 1336 N N . ASP A 1 180 ? -9.968 -0.439 22.321 1.00 89.56 180 ASP A N 1
ATOM 1337 C CA . ASP A 1 180 ? -9.051 -0.524 23.456 1.00 89.56 180 ASP A CA 1
ATOM 1338 C C . ASP A 1 180 ? -8.756 0.848 24.082 1.00 89.56 180 ASP A C 1
ATOM 1340 O O . ASP A 1 180 ? -8.494 1.845 23.407 1.00 89.56 180 ASP A O 1
ATOM 1344 N N . GLY A 1 181 ? -8.821 0.907 25.402 1.00 87.56 181 GLY A N 1
ATOM 1345 C CA . GLY A 1 181 ? -8.662 2.087 26.236 1.00 87.56 181 GLY A CA 1
ATOM 1346 C C . GLY A 1 181 ? -9.738 3.154 26.096 1.00 87.56 181 GLY A C 1
ATOM 1347 O O . GLY A 1 181 ? -9.479 4.295 26.498 1.00 87.56 181 GLY A O 1
ATOM 1348 N N . LYS A 1 182 ? -10.905 2.827 25.527 1.00 91.44 182 LYS A N 1
ATOM 1349 C CA . LYS A 1 182 ? -12.093 3.688 25.557 1.00 91.44 182 LYS A CA 1
ATOM 1350 C C . LYS A 1 182 ? -12.749 3.625 26.943 1.00 91.44 182 LYS A C 1
ATOM 1352 O O . LYS A 1 182 ? -12.806 2.566 27.567 1.00 91.44 182 LYS A O 1
ATOM 1357 N N . ILE A 1 183 ? -13.249 4.770 27.408 1.00 88.75 183 ILE A N 1
ATOM 1358 C CA . ILE A 1 183 ? -14.046 4.884 28.636 1.00 88.75 183 ILE A CA 1
ATOM 1359 C C . ILE A 1 183 ? -15.495 4.491 28.330 1.00 88.75 183 ILE A C 1
ATOM 1361 O O . ILE A 1 183 ? -16.088 5.006 27.381 1.00 88.75 183 ILE A O 1
ATOM 1365 N N . VAL A 1 184 ? -16.059 3.615 29.158 1.00 89.44 184 VAL A N 1
ATOM 1366 C CA . VAL A 1 184 ? -17.480 3.260 29.182 1.00 89.44 184 VAL A CA 1
ATOM 1367 C C . VAL A 1 184 ? -18.093 3.803 30.469 1.00 89.44 184 VAL A C 1
ATOM 1369 O O . VAL A 1 184 ? -17.666 3.432 31.563 1.00 89.44 184 VAL A O 1
ATOM 1372 N N . TRP A 1 185 ? -19.095 4.672 30.342 1.00 90.56 185 TRP A N 1
ATOM 1373 C CA . TRP A 1 185 ? -19.873 5.186 31.471 1.00 90.56 185 TRP A CA 1
ATOM 1374 C C . TRP A 1 185 ? -20.866 4.125 31.937 1.00 90.56 185 TRP A C 1
ATOM 1376 O O . TRP A 1 185 ? -21.701 3.685 31.157 1.00 90.56 185 TRP A O 1
ATOM 1386 N N . LEU A 1 186 ? -20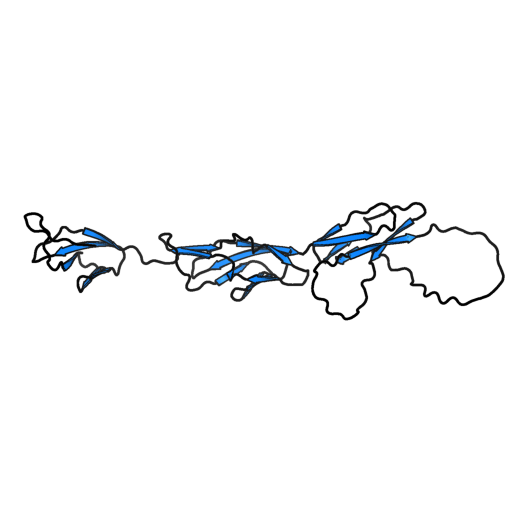.771 3.690 33.194 1.00 88.19 186 LEU A N 1
ATOM 1387 C CA . LEU A 1 186 ? -21.554 2.549 33.682 1.00 88.19 186 LEU A CA 1
ATOM 1388 C C . LEU A 1 186 ? -22.951 2.938 34.179 1.00 88.19 186 LEU A C 1
ATOM 1390 O O . LEU A 1 186 ? -23.819 2.077 34.265 1.00 88.19 186 LEU A O 1
ATOM 1394 N N . GLY A 1 187 ? -23.183 4.220 34.478 1.00 85.88 187 GLY A N 1
ATOM 1395 C CA . GLY A 1 187 ? -24.459 4.709 35.015 1.00 85.88 187 GLY A CA 1
ATOM 1396 C C . GLY A 1 187 ? -25.656 4.536 34.074 1.00 85.88 187 GLY A C 1
ATOM 1397 O O . GLY A 1 187 ? -26.790 4.510 34.537 1.00 85.88 187 GLY A O 1
ATOM 1398 N N . THR A 1 188 ? -25.420 4.369 32.770 1.00 88.19 188 THR A N 1
ATOM 1399 C CA . THR A 1 188 ? -26.477 4.119 31.775 1.00 88.19 188 THR A CA 1
ATOM 1400 C C . THR A 1 188 ? -26.947 2.666 31.744 1.00 88.19 188 THR A C 1
ATOM 1402 O O . THR A 1 188 ? -27.932 2.359 31.081 1.00 88.19 188 THR A O 1
ATOM 1405 N N . TYR A 1 189 ? -26.244 1.759 32.425 1.00 90.88 189 TYR A N 1
ATOM 1406 C CA . TYR A 1 189 ? -26.555 0.334 32.446 1.00 90.88 189 TYR A CA 1
ATOM 1407 C C . TYR A 1 189 ? -27.146 -0.020 33.807 1.00 90.88 189 TYR A C 1
ATOM 1409 O O . TYR A 1 189 ? -26.485 0.131 34.833 1.00 90.88 189 TYR A O 1
ATOM 1417 N N . THR A 1 190 ? -28.380 -0.511 33.825 1.00 91.12 190 THR A N 1
ATOM 1418 C CA . THR A 1 190 ? -29.072 -0.927 35.051 1.00 91.12 190 THR A CA 1
ATOM 1419 C C . THR A 1 190 ? -29.626 -2.335 34.882 1.00 91.12 190 THR A C 1
ATOM 1421 O O . THR A 1 190 ? -29.762 -2.833 33.769 1.00 91.12 190 THR A O 1
ATOM 1424 N N . THR A 1 191 ? -29.907 -3.001 35.996 1.00 91.25 191 THR A N 1
ATOM 1425 C CA . THR A 1 191 ? -30.560 -4.312 36.025 1.00 91.25 191 THR A CA 1
ATOM 1426 C C . THR A 1 191 ? -31.593 -4.302 37.140 1.00 91.25 191 THR A C 1
ATOM 1428 O O . THR A 1 191 ? -31.369 -3.687 38.182 1.00 91.25 191 THR A O 1
ATOM 1431 N N . THR A 1 192 ? -32.694 -5.025 36.967 1.00 91.00 192 THR A N 1
ATOM 1432 C CA . THR A 1 192 ? -33.729 -5.163 37.997 1.00 91.00 192 THR A CA 1
ATOM 1433 C C . THR A 1 192 ? -33.748 -6.596 38.502 1.00 91.00 192 THR A C 1
ATOM 1435 O O . THR A 1 192 ? -33.733 -7.537 37.714 1.00 91.00 192 THR A O 1
ATOM 1438 N N . ARG A 1 193 ? -33.765 -6.775 39.825 1.00 90.06 193 ARG A N 1
ATOM 1439 C CA . ARG A 1 193 ? -33.943 -8.078 40.472 1.00 90.06 193 ARG A CA 1
ATOM 1440 C C . ARG A 1 193 ? -34.982 -7.923 41.589 1.00 90.06 193 ARG A C 1
ATOM 1442 O O . ARG A 1 193 ? -34.754 -7.103 42.478 1.00 90.06 193 ARG A O 1
ATOM 1449 N N . PRO A 1 194 ? -36.107 -8.660 41.567 1.00 86.44 194 PRO A N 1
ATOM 1450 C CA . PRO A 1 194 ? -37.134 -8.550 42.603 1.00 86.44 194 PRO A CA 1
ATOM 1451 C C . PRO A 1 194 ? -36.562 -8.725 44.017 1.00 86.44 194 PRO A C 1
ATOM 1453 O O . PRO A 1 194 ? -35.743 -9.612 44.248 1.00 86.44 194 PRO A O 1
ATOM 1456 N N . GLY A 1 195 ? -36.983 -7.870 44.955 1.00 87.06 195 GLY A N 1
ATOM 1457 C CA . GLY A 1 195 ? -36.502 -7.873 46.346 1.00 87.06 195 GLY A CA 1
ATOM 1458 C C . GLY A 1 195 ? -35.169 -7.148 46.580 1.00 87.06 195 GLY A C 1
ATOM 1459 O O . GLY A 1 195 ? -34.676 -7.133 47.708 1.00 87.06 195 GLY A O 1
ATOM 1460 N N . TYR A 1 196 ? -34.598 -6.526 45.546 1.00 82.94 196 TYR A N 1
ATOM 1461 C CA . TYR A 1 196 ? -33.295 -5.876 45.606 1.00 82.94 196 TYR A CA 1
ATOM 1462 C C . TYR A 1 196 ? -33.290 -4.507 44.922 1.00 82.94 196 TYR A C 1
ATOM 1464 O O . TYR A 1 196 ? -33.994 -4.283 43.940 1.00 82.94 196 TYR A O 1
ATOM 1472 N N . ILE A 1 197 ? -32.439 -3.604 45.415 1.00 84.56 197 ILE A N 1
ATOM 1473 C CA . ILE A 1 197 ? -32.203 -2.297 44.794 1.00 84.56 197 ILE A CA 1
ATOM 1474 C C . ILE A 1 197 ? -30.868 -2.355 44.053 1.00 84.56 197 ILE A C 1
ATOM 1476 O O . ILE A 1 197 ? -29.833 -2.707 44.632 1.00 84.56 197 ILE A O 1
ATOM 1480 N N . PHE A 1 198 ? -30.883 -2.010 42.765 1.00 85.00 198 PHE A N 1
ATOM 1481 C CA . PHE A 1 198 ? -29.659 -1.821 41.996 1.00 85.00 198 PHE A CA 1
ATOM 1482 C C . PHE A 1 198 ? -28.948 -0.564 42.481 1.00 85.00 198 PHE A C 1
ATOM 1484 O O . PHE A 1 198 ? -29.521 0.522 42.478 1.00 85.00 198 PHE A O 1
ATOM 1491 N N . THR A 1 199 ? -27.691 -0.707 42.895 1.00 82.06 199 THR A N 1
ATOM 1492 C CA . THR A 1 199 ? -26.936 0.420 43.456 1.00 82.06 199 THR A CA 1
ATOM 1493 C C . THR A 1 199 ? -25.672 0.775 42.674 1.00 82.06 199 THR A C 1
ATOM 1495 O O . THR A 1 199 ? -24.998 1.748 43.014 1.00 82.06 199 THR A O 1
ATOM 1498 N N . GLY A 1 200 ? -25.357 0.026 41.614 1.00 85.44 200 GLY A N 1
ATOM 1499 C CA . GLY A 1 200 ? -24.238 0.288 40.711 1.00 85.44 200 GLY A CA 1
ATOM 1500 C C . GLY A 1 200 ? -23.513 -0.981 40.264 1.00 85.44 200 GLY A C 1
ATOM 1501 O O . GLY A 1 200 ? -23.930 -2.102 40.555 1.00 85.44 200 GLY A O 1
ATOM 1502 N N . TRP A 1 201 ? -22.387 -0.791 39.580 1.00 86.00 201 TRP A N 1
ATOM 1503 C CA . TRP A 1 201 ? -21.484 -1.858 39.140 1.00 86.00 201 TRP A CA 1
ATOM 1504 C C . TRP A 1 201 ? -20.147 -1.769 39.881 1.00 86.00 201 TRP A C 1
ATOM 1506 O O . TRP A 1 201 ? -19.717 -0.679 40.256 1.00 86.00 201 TRP A O 1
ATOM 1516 N N . TYR A 1 202 ? -19.455 -2.892 40.055 1.00 79.94 202 TYR A N 1
ATOM 1517 C CA . TYR A 1 202 ? -18.048 -2.924 40.466 1.00 79.94 202 TYR A CA 1
ATOM 1518 C C . TYR A 1 202 ? -17.229 -3.784 39.500 1.00 79.94 202 TYR A C 1
ATOM 1520 O O . TYR A 1 202 ? -17.752 -4.714 38.877 1.00 79.94 202 TYR A O 1
ATOM 1528 N N . ALA A 1 203 ? -15.939 -3.472 39.352 1.00 72.12 203 ALA A N 1
ATOM 1529 C CA . ALA A 1 203 ? -15.023 -4.335 38.612 1.00 72.12 203 ALA A CA 1
ATOM 1530 C C . ALA A 1 203 ? -14.847 -5.632 39.389 1.00 72.12 203 ALA A C 1
ATOM 1532 O O . ALA A 1 203 ? -14.656 -5.612 40.611 1.00 72.12 203 ALA A O 1
ATOM 1533 N N . ASP A 1 204 ? -14.863 -6.761 38.686 1.00 64.06 204 ASP A N 1
ATOM 1534 C CA . ASP A 1 204 ? -14.303 -7.957 39.286 1.00 64.06 204 ASP A CA 1
ATOM 1535 C C . ASP A 1 204 ? -12.836 -7.681 39.634 1.00 64.06 204 ASP A C 1
ATOM 1537 O O . ASP A 1 204 ? -12.122 -7.036 38.858 1.00 64.06 204 ASP A O 1
ATOM 1541 N N . ALA A 1 205 ? -12.406 -8.094 40.827 1.00 49.12 205 ALA A N 1
ATOM 1542 C CA . ALA A 1 205 ? -11.017 -7.905 41.217 1.00 49.12 205 ALA A CA 1
ATOM 1543 C C . ALA A 1 205 ? -10.167 -8.657 4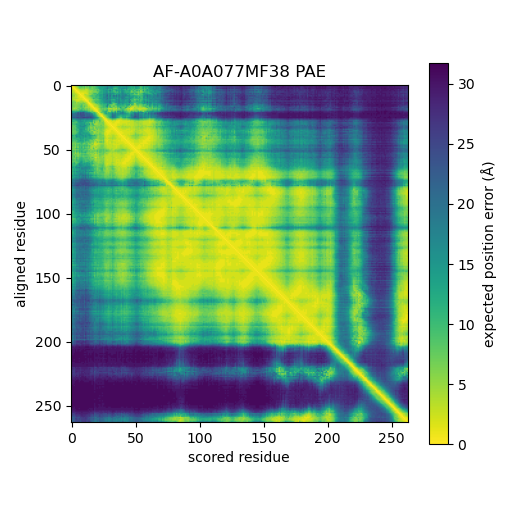0.192 1.00 49.12 205 ALA A C 1
ATOM 1545 O O . ALA A 1 205 ? -10.320 -9.870 40.038 1.00 49.12 205 ALA A O 1
ATOM 1546 N N . LEU A 1 206 ? -9.309 -7.936 39.468 1.00 44.56 206 LEU A N 1
ATOM 1547 C CA . LEU A 1 206 ? -8.242 -8.590 38.724 1.00 44.56 206 LEU A CA 1
ATOM 1548 C C . LEU A 1 206 ? -7.437 -9.401 39.749 1.00 44.56 206 LEU A C 1
ATOM 1550 O O . LEU A 1 206 ? -7.218 -8.886 40.851 1.00 44.56 206 LEU A O 1
ATOM 1554 N N . PRO A 1 207 ? -7.023 -10.643 39.442 1.00 36.00 207 PRO A N 1
ATOM 1555 C CA . PRO A 1 207 ? -6.072 -11.341 40.290 1.00 36.00 207 PRO A CA 1
ATOM 1556 C C . PRO A 1 207 ? -4.871 -10.413 40.482 1.00 36.00 207 PRO A C 1
ATOM 1558 O O . PRO A 1 207 ? -4.222 -10.037 39.505 1.00 36.00 207 PRO A O 1
ATOM 1561 N N . HIS A 1 208 ? -4.654 -9.967 41.718 1.00 34.22 208 HIS A N 1
ATOM 1562 C CA . HIS A 1 208 ? -3.429 -9.279 42.095 1.00 34.22 208 HIS A CA 1
ATOM 1563 C C . HIS A 1 208 ? -2.292 -10.275 41.870 1.00 34.22 208 HIS A C 1
ATOM 1565 O O . HIS A 1 208 ? -2.376 -11.402 42.352 1.00 34.22 208 HIS A O 1
ATOM 1571 N N . ASP A 1 209 ? -1.312 -9.863 41.074 1.00 38.94 209 ASP A N 1
ATOM 1572 C CA . ASP A 1 209 ? -0.000 -10.470 40.850 1.00 38.94 209 ASP A CA 1
ATOM 1573 C C . ASP A 1 209 ? 0.262 -11.819 41.543 1.00 38.94 209 ASP A C 1
ATOM 1575 O O . ASP A 1 209 ? 0.689 -11.884 42.693 1.00 38.94 209 ASP A O 1
ATOM 1579 N N . ALA A 1 210 ? 0.111 -12.906 40.788 1.00 27.12 210 ALA A N 1
ATOM 1580 C CA . ALA A 1 210 ? 0.963 -14.073 40.954 1.00 27.12 210 ALA A CA 1
ATOM 1581 C C . ALA A 1 210 ? 1.782 -14.192 39.670 1.00 27.12 210 ALA A C 1
ATOM 1583 O O . ALA A 1 210 ? 1.229 -14.364 38.580 1.00 27.12 210 ALA A O 1
ATOM 1584 N N . GLY A 1 211 ? 3.097 -14.015 39.793 1.00 32.34 211 GLY A N 1
ATOM 1585 C CA . GLY A 1 211 ? 4.032 -14.178 38.694 1.00 32.34 211 GLY A CA 1
ATOM 1586 C C . GLY A 1 211 ? 3.880 -15.561 38.070 1.00 32.34 211 GLY A C 1
ATOM 1587 O O . GLY A 1 211 ? 4.234 -16.565 38.672 1.00 32.34 211 GLY A O 1
ATOM 1588 N N . ALA A 1 212 ? 3.358 -15.605 36.852 1.00 26.59 212 ALA A N 1
ATOM 1589 C CA . ALA A 1 212 ? 3.495 -16.744 35.967 1.00 26.59 212 ALA A CA 1
ATOM 1590 C C . ALA A 1 212 ? 3.463 -16.217 34.536 1.00 26.59 212 ALA A C 1
ATOM 1592 O O . ALA A 1 212 ? 2.452 -15.707 34.046 1.00 26.59 212 ALA A O 1
ATOM 1593 N N . GLN A 1 213 ? 4.609 -16.322 33.870 1.00 33.41 213 GLN A N 1
ATOM 1594 C CA . GLN A 1 213 ? 4.682 -16.302 32.422 1.00 33.41 213 GLN A CA 1
ATOM 1595 C C . GLN A 1 213 ? 3.762 -17.410 31.890 1.00 33.41 213 GLN A C 1
ATOM 1597 O O . GLN A 1 213 ? 4.158 -18.565 31.822 1.00 33.41 213 GLN A O 1
ATOM 1602 N N . HIS A 1 214 ? 2.544 -17.065 31.483 1.00 26.17 214 HIS A N 1
ATOM 1603 C CA . HIS A 1 214 ? 1.782 -17.891 30.557 1.00 26.17 214 HIS A CA 1
ATOM 1604 C C . HIS A 1 214 ? 1.567 -17.107 29.270 1.00 26.17 214 HIS A C 1
ATOM 1606 O O . HIS A 1 214 ? 0.847 -16.109 29.203 1.00 26.17 214 HIS A O 1
ATOM 1612 N N . ARG A 1 215 ? 2.301 -17.565 28.254 1.00 31.56 215 ARG A N 1
ATOM 1613 C CA . ARG A 1 215 ? 2.136 -17.212 26.850 1.00 31.56 215 ARG A CA 1
ATOM 1614 C C . ARG A 1 215 ? 0.689 -17.475 26.403 1.00 31.56 215 ARG A C 1
ATOM 1616 O O . ARG A 1 215 ? 0.090 -18.457 26.820 1.00 31.56 215 ARG A O 1
ATOM 1623 N N . HIS A 1 216 ? 0.233 -16.632 25.474 1.00 34.31 216 HIS A N 1
ATOM 1624 C CA . HIS A 1 216 ? -0.909 -16.817 24.567 1.00 34.31 216 HIS A CA 1
ATOM 1625 C C . HIS A 1 216 ? -2.321 -16.910 25.183 1.00 34.31 216 HIS A C 1
ATOM 1627 O O . HIS A 1 216 ? -2.808 -17.992 25.469 1.00 34.31 216 HIS A O 1
ATOM 1633 N N . ASP A 1 217 ? -3.026 -15.774 25.274 1.00 29.47 217 ASP A N 1
ATOM 1634 C CA . ASP A 1 217 ? -4.193 -15.476 24.413 1.00 29.47 217 ASP A CA 1
ATOM 1635 C C . ASP A 1 217 ? -4.690 -14.032 24.662 1.00 29.47 217 ASP A C 1
ATOM 1637 O O . ASP A 1 217 ? -4.859 -13.565 25.791 1.00 29.47 217 ASP A O 1
ATOM 1641 N N . GLY A 1 218 ? -4.890 -13.286 23.580 1.00 33.66 218 GLY A N 1
ATOM 1642 C CA . GLY A 1 218 ? -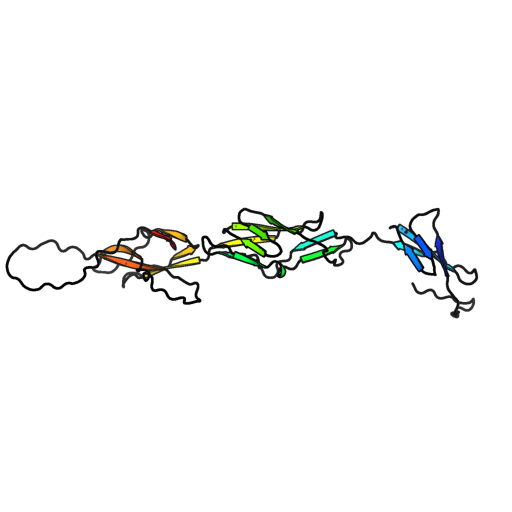5.187 -11.856 23.535 1.00 33.66 218 GLY A CA 1
ATOM 1643 C C . GLY A 1 218 ? -6.653 -11.491 23.784 1.00 33.66 218 GLY A C 1
ATOM 1644 O O . GLY A 1 218 ? -7.145 -10.536 23.184 1.00 33.66 218 GLY A O 1
ATOM 1645 N N . ARG A 1 219 ? -7.371 -12.195 24.666 1.00 40.25 219 ARG A N 1
ATOM 1646 C CA . ARG A 1 219 ? -8.767 -11.874 25.020 1.00 40.25 219 ARG A CA 1
ATOM 1647 C C . ARG A 1 219 ? -8.950 -11.661 26.517 1.00 40.25 219 ARG A C 1
ATOM 1649 O O . ARG A 1 219 ? -9.612 -12.427 27.210 1.00 40.25 219 ARG A O 1
ATOM 1656 N N . ARG A 1 220 ? -8.422 -10.546 27.028 1.00 48.31 220 ARG A N 1
ATOM 1657 C CA . ARG A 1 220 ? -8.822 -10.048 28.352 1.00 48.31 220 ARG A CA 1
ATOM 1658 C C . ARG A 1 220 ? -10.208 -9.407 28.251 1.00 48.31 220 ARG A C 1
ATOM 1660 O O . ARG A 1 220 ? -10.337 -8.213 27.994 1.00 48.31 220 ARG A O 1
ATOM 1667 N N . HIS A 1 221 ? -11.250 -10.215 28.416 1.00 47.06 221 HIS A N 1
ATOM 1668 C CA . HIS A 1 221 ? -12.597 -9.721 28.691 1.00 47.06 221 HIS A CA 1
ATOM 1669 C C . HIS A 1 221 ? -12.619 -9.113 30.096 1.00 47.06 221 HIS A C 1
ATOM 1671 O O . HIS A 1 221 ? -12.136 -9.736 31.042 1.00 47.06 221 HIS A O 1
ATOM 1677 N N . ARG A 1 222 ? -13.173 -7.905 30.250 1.00 53.50 222 ARG A N 1
ATOM 1678 C CA . ARG A 1 222 ? -13.450 -7.354 31.582 1.00 53.50 222 ARG A CA 1
ATOM 1679 C C . ARG A 1 222 ? -14.899 -7.650 31.953 1.00 53.50 222 ARG A C 1
ATOM 1681 O O . ARG A 1 222 ? -15.797 -7.517 31.121 1.00 53.50 222 ARG A O 1
ATOM 1688 N N . VAL A 1 223 ? -15.114 -8.065 33.196 1.00 56.44 223 VAL A N 1
ATOM 1689 C CA . VAL A 1 223 ? -16.442 -8.371 33.735 1.00 56.44 223 VAL A CA 1
ATOM 1690 C C . VAL A 1 223 ? -16.752 -7.377 34.846 1.00 56.44 223 VAL A C 1
ATOM 1692 O O . VAL A 1 223 ? -15.974 -7.224 35.791 1.00 56.44 223 VAL A O 1
ATOM 1695 N N . CYS A 1 224 ? -17.895 -6.706 34.731 1.00 51.03 224 CYS A N 1
ATOM 1696 C CA . CYS A 1 224 ? -18.489 -5.957 35.830 1.00 51.03 224 CYS A CA 1
ATOM 1697 C C . CYS A 1 224 ? -19.525 -6.837 36.530 1.00 51.03 224 CYS A C 1
ATOM 1699 O O . CYS A 1 224 ? -20.325 -7.511 35.879 1.00 51.03 224 CYS A O 1
ATOM 1701 N N . ARG A 1 225 ? -19.520 -6.824 37.863 1.00 62.56 225 ARG A N 1
ATOM 1702 C CA . ARG A 1 225 ? -20.522 -7.504 38.692 1.00 62.56 225 ARG A CA 1
ATOM 1703 C C . ARG A 1 225 ? -21.431 -6.475 39.362 1.00 62.56 225 ARG A C 1
ATOM 1705 O O . ARG A 1 225 ? -21.004 -5.357 39.658 1.00 62.56 225 ARG A O 1
ATOM 1712 N N . VAL A 1 226 ? -22.693 -6.846 39.565 1.00 51.03 226 VAL A N 1
ATOM 1713 C CA . VAL A 1 226 ? -23.722 -5.965 40.135 1.00 51.03 226 VAL A CA 1
ATOM 1714 C C . VAL A 1 226 ? -23.513 -5.722 41.636 1.00 51.03 226 VAL A C 1
ATOM 1716 O O . VAL A 1 226 ? -23.365 -6.670 42.408 1.00 51.03 226 VAL A O 1
ATOM 1719 N N . ALA A 1 227 ? -23.536 -4.454 42.063 1.00 56.41 227 ALA A N 1
ATOM 1720 C CA . ALA A 1 227 ? -23.635 -4.059 43.468 1.00 56.41 227 ALA A CA 1
ATOM 1721 C C . ALA A 1 227 ? -25.110 -4.020 43.881 1.00 56.41 227 ALA A C 1
ATOM 1723 O O . ALA A 1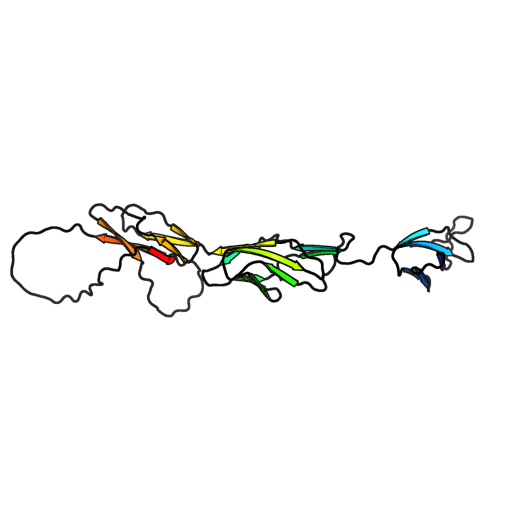 227 ? -25.877 -3.154 43.443 1.00 56.41 227 ALA A O 1
ATOM 1724 N N . ILE A 1 228 ? -25.501 -4.949 44.746 1.00 44.69 228 ILE A N 1
ATOM 1725 C CA . ILE A 1 228 ? -26.877 -5.068 45.213 1.00 44.69 228 ILE A CA 1
ATOM 1726 C C . ILE A 1 228 ? -26.987 -4.526 46.642 1.00 44.69 228 ILE A C 1
ATOM 1728 O O . ILE A 1 228 ? -26.184 -4.888 47.500 1.00 44.69 228 ILE A O 1
ATOM 1732 N N . GLY A 1 229 ? -27.975 -3.663 46.893 1.00 32.84 229 GLY A N 1
ATOM 1733 C CA . GLY A 1 229 ? -28.366 -3.234 48.238 1.00 32.84 229 GLY A CA 1
ATOM 1734 C C . GLY A 1 229 ? -29.619 -3.971 48.718 1.00 32.84 229 GLY A C 1
ATOM 1735 O O . GLY A 1 229 ? -30.539 -4.209 47.930 1.00 32.84 229 GLY A O 1
ATOM 1736 N N . HIS A 1 230 ? -29.670 -4.319 50.006 1.00 31.92 230 HIS A N 1
ATOM 1737 C CA . HIS A 1 230 ? -30.904 -4.770 50.654 1.00 31.92 230 HIS A CA 1
ATOM 1738 C C . HIS A 1 230 ? -31.779 -3.557 51.009 1.00 31.92 230 HIS A C 1
ATOM 1740 O O . HIS A 1 230 ? -31.234 -2.558 51.485 1.00 31.92 230 HIS A O 1
ATOM 1746 N N . PRO A 1 231 ? -33.110 -3.615 50.816 1.00 35.28 231 PRO A N 1
ATOM 1747 C CA . PRO A 1 231 ? -33.998 -2.570 51.308 1.00 35.28 231 PRO A CA 1
ATOM 1748 C C . PRO A 1 231 ? -33.883 -2.496 52.837 1.00 35.28 231 PRO A C 1
ATOM 1750 O O . PRO A 1 231 ? -34.079 -3.488 53.543 1.00 35.28 231 PRO A O 1
ATOM 1753 N N . THR A 1 232 ? -33.502 -1.328 53.344 1.00 37.09 232 THR A N 1
ATOM 1754 C CA . THR A 1 232 ? -33.371 -1.032 54.772 1.00 37.09 232 THR A CA 1
ATOM 1755 C C . THR A 1 232 ? -34.699 -1.282 55.488 1.00 37.09 232 THR A C 1
ATOM 1757 O O . THR A 1 232 ? -35.687 -0.592 55.246 1.00 37.09 232 THR A O 1
ATOM 1760 N N . LYS A 1 233 ? -34.734 -2.256 56.405 1.00 34.12 233 LYS A N 1
ATOM 1761 C CA . LYS A 1 233 ? -35.806 -2.361 57.406 1.00 34.12 233 LYS A CA 1
ATOM 1762 C C . LYS A 1 233 ? -35.562 -1.293 58.487 1.00 34.12 233 LYS A C 1
ATOM 1764 O O . LYS A 1 233 ? -34.560 -1.369 59.190 1.00 34.12 233 LYS A O 1
ATOM 1769 N N . PHE A 1 234 ? -36.452 -0.309 58.610 1.00 29.17 234 PHE A N 1
ATOM 1770 C CA . PHE A 1 234 ? -36.529 0.640 59.741 1.00 29.17 234 PHE A CA 1
ATOM 1771 C C . PHE A 1 234 ? -37.391 0.049 60.894 1.00 29.17 234 PHE A C 1
ATOM 1773 O O . PHE A 1 234 ? -38.054 -0.967 60.678 1.00 29.17 234 PHE A O 1
ATOM 1780 N N . PRO A 1 235 ? -37.314 0.565 62.141 1.00 42.56 235 PRO A N 1
ATOM 1781 C CA . PRO A 1 235 ? -36.790 -0.176 63.289 1.00 42.56 235 PRO A CA 1
ATOM 1782 C C . PRO A 1 235 ? -37.885 -0.708 64.233 1.00 42.56 235 PRO A C 1
ATOM 1784 O O . PRO A 1 235 ? -38.971 -0.140 64.327 1.00 42.56 235 PRO A O 1
ATOM 1787 N N . ARG A 1 236 ? -37.576 -1.744 65.027 1.00 28.27 236 ARG A N 1
ATOM 1788 C CA . ARG A 1 236 ? -38.297 -2.014 66.282 1.00 28.27 236 ARG A CA 1
ATOM 1789 C C . ARG A 1 236 ? -37.338 -1.972 67.468 1.00 28.27 236 ARG A C 1
ATOM 1791 O O . ARG A 1 236 ? -36.321 -2.654 67.489 1.00 28.27 236 ARG A O 1
ATOM 1798 N N . SER A 1 237 ? -37.718 -1.118 68.410 1.00 31.67 237 SER A N 1
ATOM 1799 C CA . SER A 1 237 ? -37.230 -0.969 69.778 1.00 31.67 237 SER A CA 1
ATOM 1800 C C . SER A 1 237 ? -37.225 -2.297 70.547 1.00 31.67 237 SER A C 1
ATOM 1802 O O . SER A 1 237 ? -38.240 -2.991 70.538 1.00 31.67 237 SER A O 1
ATOM 1804 N N . GLN A 1 238 ? -36.094 -2.627 71.184 1.00 27.48 238 GLN A N 1
ATOM 1805 C CA . GLN A 1 238 ? -35.918 -2.953 72.616 1.00 27.48 238 GLN A CA 1
ATOM 1806 C C . GLN A 1 238 ? -34.557 -3.655 72.839 1.00 27.48 238 GLN A C 1
ATOM 1808 O O . GLN A 1 238 ? -34.146 -4.511 72.061 1.00 27.48 238 GLN A O 1
ATOM 1813 N N . ALA A 1 239 ? -33.850 -3.260 73.899 1.00 25.84 239 ALA A N 1
ATOM 1814 C CA . ALA A 1 239 ? -32.621 -3.873 74.429 1.00 25.84 239 ALA A CA 1
ATOM 1815 C C . ALA A 1 239 ? -32.944 -4.572 75.780 1.00 25.84 239 ALA A C 1
ATOM 1817 O O . ALA A 1 239 ? -34.066 -4.373 76.249 1.00 25.84 239 ALA A O 1
ATOM 1818 N N . PRO A 1 240 ? -32.015 -5.254 76.500 1.00 46.88 240 PRO A N 1
ATOM 1819 C CA . PRO A 1 240 ? -30.652 -5.720 76.176 1.00 46.88 240 PRO A CA 1
ATOM 1820 C C . PRO A 1 240 ? -30.396 -7.210 76.590 1.00 46.88 240 PRO A C 1
ATOM 1822 O O . PRO A 1 240 ? -31.319 -7.931 76.957 1.00 46.88 240 PRO A O 1
ATOM 1825 N N . THR A 1 241 ? -29.107 -7.613 76.639 1.00 25.83 241 THR A N 1
ATOM 1826 C CA . THR A 1 241 ? -28.477 -8.844 77.220 1.00 25.83 241 THR A CA 1
ATOM 1827 C C . THR A 1 241 ? -28.530 -10.120 76.346 1.00 25.83 241 THR A C 1
ATOM 1829 O O . THR A 1 241 ? -29.578 -10.439 75.819 1.00 25.83 241 THR A O 1
ATOM 1832 N N . GLN A 1 242 ? -27.478 -10.919 76.081 1.00 25.14 242 GLN A N 1
ATOM 1833 C CA . GLN A 1 242 ? -26.147 -11.174 76.670 1.00 25.14 242 GLN A CA 1
ATOM 1834 C C . GLN A 1 242 ? -25.094 -11.597 75.598 1.00 25.14 242 GLN A C 1
ATOM 1836 O O . GLN A 1 242 ? -25.431 -11.953 74.473 1.00 25.14 242 GLN A O 1
ATOM 1841 N N . ARG A 1 243 ? -23.809 -11.566 76.007 1.00 27.45 243 ARG A N 1
ATOM 1842 C CA . ARG A 1 243 ? -22.559 -12.049 75.361 1.00 27.45 243 ARG A CA 1
ATOM 1843 C C . ARG A 1 243 ? -22.648 -13.417 74.651 1.00 27.45 243 ARG A C 1
ATOM 1845 O O . ARG A 1 243 ? -23.298 -14.314 75.163 1.00 27.45 243 ARG A O 1
ATOM 1852 N N . VAL A 1 244 ? -21.828 -13.615 73.603 1.00 26.72 244 VAL A N 1
ATOM 1853 C CA . VAL A 1 244 ? -20.591 -14.452 73.566 1.00 26.72 244 VAL A CA 1
ATOM 1854 C C . VAL A 1 244 ? -20.089 -14.589 72.107 1.00 26.72 244 VAL A C 1
ATOM 1856 O O . VAL A 1 244 ? -20.864 -14.916 71.217 1.00 26.72 244 VAL A O 1
ATOM 1859 N N . GLY A 1 245 ? -18.774 -14.406 71.889 1.00 26.06 245 GLY A N 1
ATOM 1860 C CA . GLY A 1 245 ? -18.017 -14.998 70.767 1.00 26.06 245 GLY A CA 1
ATOM 1861 C C . GLY A 1 245 ? -17.385 -14.017 69.759 1.00 26.06 245 GLY A C 1
ATOM 1862 O O . GLY A 1 245 ? -18.118 -13.333 69.048 1.00 26.06 245 GLY A O 1
ATOM 1863 N N . PRO A 1 246 ? -16.043 -13.957 69.618 1.00 27.30 246 PRO A N 1
ATOM 1864 C CA . PRO A 1 246 ? -15.408 -13.226 68.530 1.00 27.30 246 PRO A CA 1
ATOM 1865 C C . PRO A 1 246 ? -15.378 -14.119 67.282 1.00 27.30 246 PRO A C 1
ATOM 1867 O O . PRO A 1 246 ? -14.488 -14.949 67.124 1.00 27.30 246 PRO A O 1
ATOM 1870 N N . SER A 1 247 ? -16.339 -13.961 66.369 1.00 27.09 247 SER A N 1
ATOM 1871 C CA . SER A 1 247 ? -16.157 -14.445 64.999 1.00 27.09 247 SER A CA 1
ATOM 1872 C C . SER A 1 247 ? -15.366 -13.390 64.228 1.00 27.09 247 SER A C 1
ATOM 1874 O O . SER A 1 247 ? -15.911 -12.363 63.817 1.00 27.09 247 SER A O 1
ATOM 1876 N N . SER A 1 248 ? -14.073 -13.634 64.030 1.00 27.75 248 SER A N 1
ATOM 1877 C CA . SER A 1 248 ? -13.211 -12.899 63.102 1.00 27.75 248 SER A CA 1
ATOM 1878 C C . SER A 1 248 ? -13.602 -13.209 61.651 1.00 27.75 248 SER A C 1
ATOM 1880 O O . SER A 1 248 ? -12.848 -13.780 60.871 1.00 27.75 248 SER A O 1
ATOM 1882 N N . GLY A 1 249 ? -14.816 -12.819 61.264 1.00 26.56 249 GLY A N 1
ATOM 1883 C CA . GLY A 1 249 ? -15.179 -12.690 59.864 1.00 26.56 249 GLY A CA 1
ATOM 1884 C C . GLY A 1 249 ? -14.456 -11.471 59.314 1.00 26.56 249 GLY A C 1
ATOM 1885 O O . GLY A 1 249 ? -14.785 -10.342 59.675 1.00 26.56 249 GLY A O 1
ATOM 1886 N N . THR A 1 250 ? -13.453 -11.679 58.461 1.00 28.22 250 THR A N 1
ATOM 1887 C CA . THR A 1 250 ? -12.827 -10.603 57.691 1.00 28.22 250 THR A CA 1
ATOM 1888 C C . THR A 1 250 ? -13.898 -9.973 56.800 1.00 28.22 250 THR A C 1
ATOM 1890 O O . THR A 1 250 ? -14.160 -10.427 55.687 1.00 28.22 250 THR A O 1
ATOM 1893 N N . SER A 1 251 ? -14.560 -8.938 57.316 1.00 29.55 251 SER A N 1
ATOM 1894 C CA . SER A 1 251 ? -15.434 -8.060 56.552 1.00 29.55 251 SER A CA 1
ATOM 1895 C C . SER A 1 251 ? -14.581 -7.413 55.467 1.00 29.55 251 SER A C 1
ATOM 1897 O O . SER A 1 251 ? -13.844 -6.457 55.707 1.00 29.55 251 SER A O 1
ATOM 1899 N N . ARG A 1 252 ? -14.627 -7.972 54.253 1.00 37.31 252 ARG A N 1
ATOM 1900 C CA . ARG A 1 252 ? -14.235 -7.225 53.061 1.00 37.31 252 ARG A CA 1
ATOM 1901 C C . ARG A 1 252 ? -15.217 -6.063 52.979 1.00 37.31 252 ARG A C 1
ATOM 1903 O O . ARG A 1 252 ? -16.378 -6.275 52.634 1.00 37.31 252 ARG A O 1
ATOM 1910 N N . GLY A 1 253 ? -14.753 -4.867 53.339 1.00 35.41 253 GLY A N 1
ATOM 1911 C CA . GLY A 1 253 ? -15.527 -3.635 53.215 1.00 35.41 253 GLY A CA 1
ATOM 1912 C C . GLY A 1 253 ? -16.142 -3.487 51.814 1.00 35.41 253 GLY A C 1
ATOM 1913 O O . GLY A 1 253 ? -15.669 -4.118 50.859 1.00 35.41 253 GLY A O 1
ATOM 1914 N N . PRO A 1 254 ? -17.217 -2.692 51.670 1.00 50.03 254 PRO A N 1
ATOM 1915 C CA . PRO A 1 254 ? -17.950 -2.584 50.414 1.00 50.03 254 PRO A CA 1
ATOM 1916 C C . PRO A 1 254 ? -16.998 -2.190 49.280 1.00 50.03 254 PRO A C 1
ATOM 1918 O O . PRO A 1 254 ? -16.317 -1.168 49.352 1.00 50.03 254 PRO A O 1
ATOM 1921 N N . ARG A 1 255 ? -16.926 -3.029 48.236 1.00 56.56 255 ARG A N 1
ATOM 1922 C CA . ARG A 1 255 ? -16.092 -2.746 47.060 1.00 56.56 255 ARG A CA 1
ATOM 1923 C C . ARG A 1 255 ? -16.527 -1.408 46.449 1.00 56.56 255 ARG A C 1
ATOM 1925 O O . ARG A 1 255 ? -17.734 -1.183 46.319 1.00 56.56 255 ARG A O 1
ATOM 1932 N N . PRO A 1 256 ? -15.579 -0.537 46.060 1.00 58.31 256 PRO A N 1
ATOM 1933 C CA . PRO A 1 256 ? -15.916 0.764 45.509 1.00 58.31 256 PRO A CA 1
ATOM 1934 C C . PRO A 1 256 ? -16.740 0.594 44.231 1.00 58.31 256 PRO A C 1
ATOM 1936 O O . PRO A 1 256 ? -16.413 -0.209 43.352 1.00 58.31 256 PRO A O 1
ATOM 1939 N N . ARG A 1 257 ? -17.839 1.348 44.152 1.00 69.88 257 ARG A N 1
ATOM 1940 C CA . ARG A 1 257 ? -18.685 1.409 42.959 1.00 69.88 257 ARG A CA 1
ATOM 1941 C C . ARG A 1 257 ? -17.926 2.104 41.836 1.00 69.88 257 ARG A C 1
ATOM 1943 O O . ARG A 1 257 ? -17.194 3.062 42.071 1.00 69.88 257 ARG A O 1
ATOM 1950 N N . LEU A 1 258 ? -18.137 1.641 40.613 1.00 74.75 258 LEU A N 1
ATOM 1951 C CA . LEU A 1 258 ? -17.573 2.245 39.417 1.00 74.75 258 LEU A CA 1
ATOM 1952 C C . LEU A 1 258 ? -18.601 3.139 38.731 1.00 74.75 258 LEU A C 1
ATOM 1954 O O . LEU A 1 258 ? -19.661 2.674 38.314 1.00 74.75 258 LEU A O 1
ATOM 1958 N N . SER A 1 259 ? -18.239 4.404 38.532 1.00 77.62 259 SER A N 1
ATOM 1959 C CA . SER A 1 259 ? -18.966 5.311 37.633 1.00 77.62 259 SER A CA 1
ATOM 1960 C C . SER A 1 259 ? -18.613 5.053 36.164 1.00 77.62 259 SER A C 1
ATOM 1962 O O . SER A 1 259 ? -19.426 5.285 35.268 1.00 77.62 259 SER A O 1
ATOM 1964 N N . TYR A 1 260 ? -17.403 4.548 35.905 1.00 79.81 260 TYR A N 1
ATOM 1965 C CA . TYR A 1 260 ? -16.898 4.243 34.570 1.00 79.81 260 TYR A CA 1
ATOM 1966 C C . TYR A 1 260 ? -15.899 3.084 34.581 1.00 79.81 260 TYR A C 1
ATOM 1968 O O . TYR A 1 260 ? -15.353 2.723 35.624 1.00 79.81 260 TYR A O 1
ATOM 1976 N N . MET A 1 261 ? -15.631 2.525 33.401 1.00 81.50 261 MET A N 1
ATOM 1977 C CA . MET A 1 261 ? -14.577 1.539 33.181 1.00 81.50 261 MET A CA 1
ATOM 1978 C C . MET A 1 261 ? -13.779 1.868 31.918 1.00 81.50 261 MET A C 1
ATOM 1980 O O . MET A 1 261 ? -14.356 2.198 30.886 1.00 81.50 261 MET A O 1
ATOM 1984 N N . VAL A 1 262 ? -12.451 1.753 31.992 1.00 80.69 262 VAL A N 1
ATOM 1985 C CA . VAL A 1 262 ? -11.560 1.793 30.821 1.00 80.69 262 VAL A CA 1
ATOM 1986 C C . VAL A 1 262 ? -11.286 0.359 30.381 1.00 80.69 262 VAL A C 1
ATOM 1988 O O . VAL A 1 262 ? -10.864 -0.464 31.201 1.00 80.69 262 VAL A O 1
ATOM 1991 N N . LEU A 1 263 ? -11.543 0.055 29.109 1.00 78.75 263 LEU A N 1
ATOM 1992 C CA . LEU A 1 263 ? -11.361 -1.293 28.558 1.00 78.75 263 LEU A CA 1
ATOM 1993 C C . LEU A 1 263 ? -9.990 -1.539 27.954 1.00 78.75 263 LEU A C 1
ATOM 1995 O O . LEU A 1 263 ? -9.369 -0.554 27.529 1.00 78.75 263 LEU A O 1
#

Secondary structure (DSSP, 8-state):
----EE-TTS-EE----EEEEE-SS-TTEEEETTEEEESS-EEEEEEEEETTEEPPPEEEEEPPPP-EEEEEE--TT-TTEEEE-TT--EEEEGGGS-EEEEETTS-B---S--EEEEESTTEEEETTEEEE-SSEEEEEEEEETTEE---EEEEEEEPEEEEEEE-TTSS----EEEETT-EEEGGG-----TT-EEEEEEEPPP---------------EEEEEEEEPP---------------------PPPPPBSEEE-

Sequence (263 aa):
MHAVASDLTGLQVDRQVTWQAQELPSTGIQVFDNKITFTARGTFHVRAVVDGVYSPWVAVTALPKRRLASLAITDPVKVLKVTLTKGRSATVDLTQLPVVAKDQYGDPVDLASSTWVPTGTGLSVQGTTLTITAPGSYSLSLTSGAIRSNSLPVRATLVKRQLRFNTGGGTEVAPVTVPDGKIVWLGTYTTTRPGYIFTGWYADALPHDAGAQHRHDGRRHRVCRVAIGHPTKFPRSQAPTQRVGPSSGTSRGPRPRLSYMVL

InterPro domains:
  IPR013378 Internalin B-like, B-repeat [TIGR02543] (192-206)

Radius of gyration: 40.95 Å; Cα contacts (8 Å, |Δi|>4): 465; chains: 1; bounding box: 71×33×139 Å

Mean predicted aligned error: 14.69 Å

pLDDT: mean 76.66, std 22.28, range [25.14, 97.81]

Nearest PDB structures (foldseek):
  8gyr-assembly2_B  TM=5.067E-01  e=1.749E-06  Leptospira interrogans
  8g4l-assembly1_n  TM=3.024E-01  e=2.598E-03  Homo sapiens
  5oj6-assembly1_B-2  TM=2.951E-01  e=1.646E-03  Gallus gallus
  5oj2-assembly1_A  TM=3.063E-01  e=1.189E-02  Gallus gallus
  5oj2-assembly2_B  TM=2.958E-01  e=7.928E-03  Gallus gallus